Protein AF-A0AAE0L238-F1 (afdb_monomer_lite)

InterPro domains:
  IPR041076 Domain of unknown function DUF5614 [PF18474] (55-240)

Radius of gyration: 24.95 Å; chains: 1; bounding box: 44×65×92 Å

pLDDT: mean 82.88, std 20.27, range [30.56, 98.69]

Sequence (265 aa):
MKRIGTNLSPCRSQRANIETANQTGRTSSSHRAEQTGCAEIIPSRSETSRSVVEQLEELCLDVDRYCVSNPQVAGTERFLKRSRQELRVAKLLQGEESQDDGLLREKVQGSLNNLNGLKCELQTAKEAPGTVAIGARFSYLREQRANKTSVEVDVVALCGQAWIEVKHLGSSKQGSGWFDSPGHCKGVHLQAMELVRAANAVENKILWKAPTVVFRFINGKVDQEVTQKLQSVGVVVVDDSFTQPFCQALPPQLPPPISVNLDIT

Secondary structure (DSSP, 8-state):
--------PPPPP-PPP------------------------PPPHHHHHHHHHHHHHHHHHHHHHHHHH-TTSBTHHHHHHHHHHHHHHHHHHHH---S-HHHHHHHHHHHHHHHHHHHHHHHHHHHSTT--EEEEEEEEEETTEEEEEEEEEEEEEGGGTEEEEEEE--TT--STHHHH--SSS--HHHHHHHHHHHHHSGGG-BTTBPPEEEEEEESSPPPHHHHHHHHTTT-EEE-TT--S-GGGGSPPPPPPPP-------

Foldseek 3Di:
DDDDDDDDDDDDDDDDDDDDDDDDDDDDDDDPDPPPDPPPPDDDPLVLLVVLLVLLVVLLVLLVVVCVVCVQAACSVVLSVVSVVLSVQSVVLNPDDDPDPPVSSVSSVVSVQVSQQSVQLSVCQVQAAAWRYAQDKFWAQDPVDNDIDIDTFGIAGLPRQEGEDEAEPDPPDDDDPQDDDPDDDNRVLSNLLVQLVRQQGCVSADVRHGRAYEYEYEDDDHDPVVCVSSVVSRHQYHYPVDPDRPNVSGPDRDDDPPPDPPPPD

Structure (mmCIF, N/CA/C/O backbone):
data_AF-A0AAE0L238-F1
#
_entry.id   AF-A0AAE0L238-F1
#
loop_
_atom_site.group_PDB
_atom_site.id
_atom_site.type_symbol
_atom_site.label_atom_id
_atom_site.label_alt_id
_atom_site.label_comp_id
_atom_site.label_asym_id
_atom_site.label_entity_id
_atom_site.label_seq_id
_atom_site.pdbx_PDB_ins_code
_atom_site.Cartn_x
_atom_site.Cartn_y
_atom_site.Cartn_z
_atom_site.occupancy
_atom_site.B_iso_or_equiv
_atom_site.auth_seq_id
_atom_site.auth_comp_id
_atom_site.auth_asym_id
_atom_site.auth_atom_id
_atom_site.pdbx_PDB_model_num
ATOM 1 N N . MET A 1 1 ? 9.173 -46.058 27.829 1.00 36.69 1 MET A N 1
ATOM 2 C CA . MET A 1 1 ? 8.184 -47.112 27.517 1.00 36.69 1 MET A CA 1
ATOM 3 C C . MET A 1 1 ? 7.420 -46.727 26.257 1.00 36.69 1 MET A C 1
ATOM 5 O O . MET A 1 1 ? 6.948 -45.608 26.184 1.00 36.69 1 MET A O 1
ATOM 9 N N . LYS A 1 2 ? 7.370 -47.672 25.309 1.00 36.25 2 LYS A N 1
ATOM 10 C CA . LYS A 1 2 ? 6.400 -47.916 24.221 1.00 36.25 2 LYS A CA 1
ATOM 11 C C . LYS A 1 2 ? 5.925 -46.773 23.297 1.00 36.25 2 LYS A C 1
ATOM 13 O O . LYS A 1 2 ? 5.233 -45.846 23.685 1.00 36.25 2 LYS A O 1
ATOM 18 N N . ARG A 1 3 ? 6.251 -47.003 22.017 1.00 38.97 3 ARG A N 1
ATOM 19 C CA . ARG A 1 3 ? 5.757 -46.396 20.774 1.00 38.97 3 ARG A CA 1
ATOM 20 C C . ARG A 1 3 ? 4.234 -46.499 20.635 1.00 38.97 3 ARG A C 1
ATOM 22 O O . ARG A 1 3 ? 3.684 -47.559 20.918 1.00 38.97 3 ARG A O 1
ATOM 29 N N . ILE A 1 4 ? 3.627 -45.470 20.049 1.00 38.03 4 ILE A N 1
ATOM 30 C CA . ILE A 1 4 ? 2.358 -45.481 19.297 1.00 38.03 4 ILE A CA 1
ATOM 31 C C . ILE A 1 4 ? 2.540 -44.357 18.260 1.00 38.03 4 ILE A C 1
ATOM 33 O O . ILE A 1 4 ? 2.976 -43.279 18.635 1.00 38.03 4 ILE A O 1
ATOM 37 N N . GLY A 1 5 ? 2.341 -44.467 16.955 1.00 30.56 5 GLY A N 1
ATOM 38 C CA . GLY A 1 5 ? 1.805 -45.495 16.078 1.00 30.56 5 GLY A CA 1
ATOM 39 C C . GLY A 1 5 ? 1.540 -44.761 14.760 1.00 30.56 5 GLY A C 1
ATOM 40 O O . GLY A 1 5 ? 0.578 -44.012 14.654 1.00 30.56 5 GLY A O 1
ATOM 41 N N . THR A 1 6 ? 2.453 -44.886 13.799 1.00 36.00 6 THR A N 1
ATOM 42 C CA . THR A 1 6 ? 2.290 -44.399 12.423 1.00 36.00 6 THR A CA 1
ATOM 43 C C . THR A 1 6 ? 1.446 -45.398 11.649 1.00 36.00 6 THR A C 1
ATOM 45 O O . THR A 1 6 ? 1.807 -46.571 11.642 1.00 36.00 6 THR A O 1
ATOM 48 N N . ASN A 1 7 ? 0.375 -44.948 10.998 1.00 33.19 7 ASN A N 1
ATOM 49 C CA . ASN A 1 7 ? -0.221 -45.575 9.814 1.00 33.19 7 ASN A CA 1
ATOM 50 C C . ASN A 1 7 ? -1.407 -44.727 9.359 1.00 33.19 7 ASN A C 1
ATOM 52 O O . ASN A 1 7 ? -2.392 -44.695 10.078 1.00 33.19 7 ASN A O 1
ATOM 56 N N . LEU A 1 8 ? -1.333 -44.108 8.179 1.00 32.03 8 LEU A N 1
ATOM 57 C CA . LEU A 1 8 ? -2.441 -44.052 7.223 1.00 32.03 8 LEU A CA 1
ATOM 58 C C . LEU A 1 8 ? -1.881 -43.787 5.813 1.00 32.03 8 LEU A C 1
ATOM 60 O O . LEU A 1 8 ? -0.878 -43.104 5.624 1.00 32.03 8 LEU A O 1
ATOM 64 N N . SER A 1 9 ? -2.532 -44.453 4.869 1.00 37.66 9 SER A N 1
ATOM 65 C CA . SER A 1 9 ? -2.062 -44.972 3.584 1.00 37.66 9 SER A CA 1
ATOM 66 C C . SER A 1 9 ? -2.090 -43.971 2.412 1.00 37.66 9 SER A C 1
ATOM 68 O O . SER A 1 9 ? -2.730 -42.926 2.513 1.00 37.66 9 SER A O 1
ATOM 70 N N . PRO A 1 10 ? -1.453 -44.300 1.266 1.00 36.44 10 PRO A N 1
ATOM 71 C CA . PRO A 1 10 ? -1.426 -43.442 0.081 1.00 36.44 10 PRO A CA 1
ATOM 72 C C . PRO A 1 10 ? -2.715 -43.544 -0.755 1.00 36.44 10 PRO A C 1
ATOM 74 O O . PRO A 1 10 ? -3.130 -44.636 -1.148 1.00 36.44 10 PRO A O 1
ATOM 77 N N . CYS A 1 11 ? -3.315 -42.395 -1.089 1.00 31.55 11 CYS A N 1
ATOM 78 C CA . CYS A 1 11 ? -4.403 -42.306 -2.065 1.00 31.55 11 CYS A CA 1
ATOM 79 C C . CYS A 1 11 ? -3.873 -42.553 -3.484 1.00 31.55 11 CYS A C 1
ATOM 81 O O . CYS A 1 11 ? -3.038 -41.811 -4.003 1.00 31.55 11 CYS A O 1
ATOM 83 N N . ARG A 1 12 ? -4.381 -43.623 -4.102 1.00 39.00 12 ARG A N 1
ATOM 84 C CA . ARG A 1 12 ? -4.148 -43.996 -5.497 1.00 39.00 12 ARG A CA 1
ATOM 85 C C . ARG A 1 12 ? -4.900 -43.074 -6.457 1.00 39.00 12 ARG A C 1
ATOM 87 O O . ARG A 1 12 ? -6.086 -42.816 -6.301 1.00 39.00 12 ARG A O 1
ATOM 94 N N . SER A 1 13 ? -4.162 -42.693 -7.492 1.00 37.50 13 SER A N 1
ATOM 95 C CA . SER A 1 13 ? -4.597 -42.162 -8.781 1.00 37.50 13 SER A CA 1
ATOM 96 C C . SER A 1 13 ? -5.706 -42.999 -9.433 1.00 37.50 13 SER A C 1
ATOM 98 O O . SER A 1 13 ? -5.572 -44.219 -9.549 1.00 37.50 13 SER A O 1
ATOM 100 N N . GLN A 1 14 ? -6.746 -42.331 -9.935 1.00 39.84 14 GLN A N 1
ATOM 101 C CA . GLN A 1 14 ? -7.575 -42.823 -11.034 1.00 39.84 14 GLN A CA 1
ATOM 102 C C . GLN A 1 14 ? -7.679 -41.716 -12.089 1.00 39.84 14 GLN A C 1
ATOM 104 O O . GLN A 1 14 ? -8.301 -40.679 -11.875 1.00 39.84 14 GLN A O 1
ATOM 109 N N . ARG A 1 15 ? -7.005 -41.942 -13.222 1.00 35.69 15 ARG A N 1
ATOM 110 C CA . ARG A 1 15 ? -7.194 -41.204 -14.473 1.00 35.69 15 ARG A CA 1
ATOM 111 C C . ARG A 1 15 ? -8.453 -41.747 -15.145 1.00 35.69 15 ARG A C 1
ATOM 113 O O . ARG A 1 15 ? -8.509 -42.941 -15.426 1.00 35.69 15 ARG A O 1
ATOM 120 N N . ALA A 1 16 ? -9.420 -40.880 -15.420 1.00 43.53 16 ALA A N 1
ATOM 121 C CA . ALA A 1 16 ? -10.510 -41.176 -16.338 1.00 43.53 16 ALA A CA 1
ATOM 122 C C . ALA A 1 16 ? -10.151 -40.616 -17.721 1.00 43.53 16 ALA A C 1
ATOM 124 O O . ALA A 1 16 ? -9.905 -39.420 -17.871 1.00 43.53 16 ALA A O 1
ATOM 125 N N . ASN A 1 17 ? -10.089 -41.514 -18.705 1.00 40.34 17 ASN A N 1
ATOM 126 C CA . ASN A 1 17 ? -10.078 -41.194 -20.127 1.00 40.34 17 ASN A CA 1
ATOM 127 C C . ASN A 1 17 ? -11.461 -40.662 -20.518 1.00 40.34 17 ASN A C 1
ATOM 129 O O . ASN A 1 17 ? -12.460 -41.328 -20.255 1.00 40.34 17 ASN A O 1
ATOM 133 N N . ILE A 1 18 ? -11.512 -39.506 -21.177 1.00 47.34 18 ILE A N 1
ATOM 134 C CA . ILE A 1 18 ? -12.690 -39.067 -21.928 1.00 47.34 18 ILE A CA 1
ATOM 135 C C . ILE A 1 18 ? -12.240 -38.868 -23.372 1.00 47.34 18 ILE A C 1
ATOM 137 O O . ILE A 1 18 ? -11.649 -37.853 -23.733 1.00 47.34 18 ILE A O 1
ATOM 141 N N . GLU A 1 19 ? -12.497 -39.893 -24.181 1.00 44.69 19 GLU A N 1
ATOM 142 C CA . GLU A 1 19 ? -12.618 -39.775 -25.627 1.00 44.69 19 GLU A CA 1
ATOM 143 C C . GLU A 1 19 ? -14.003 -39.200 -25.933 1.00 44.69 19 GLU A C 1
ATOM 145 O O . GLU A 1 19 ? -15.018 -39.793 -25.577 1.00 44.69 19 GLU A O 1
ATOM 150 N N . THR A 1 20 ? -14.054 -38.073 -26.637 1.00 49.44 20 THR A N 1
ATOM 151 C CA . THR A 1 20 ? -15.222 -37.748 -27.462 1.00 49.44 20 THR A CA 1
ATOM 152 C C . THR A 1 20 ? -14.750 -37.033 -28.712 1.00 49.44 20 THR A C 1
ATOM 154 O O . THR A 1 20 ? -14.297 -35.890 -28.678 1.00 49.44 20 THR A O 1
ATOM 157 N N . ALA A 1 21 ? -14.839 -37.756 -29.822 1.00 43.72 21 ALA A N 1
ATOM 158 C CA . ALA A 1 21 ? -14.834 -37.204 -31.158 1.00 43.72 21 ALA A CA 1
ATOM 159 C C . ALA A 1 21 ? -16.118 -36.393 -31.374 1.00 43.72 21 ALA A C 1
ATOM 161 O O . ALA A 1 21 ? -17.191 -36.835 -30.976 1.00 43.72 21 ALA A O 1
ATOM 162 N N . ASN A 1 22 ? -16.016 -35.255 -32.061 1.00 43.56 22 ASN A N 1
ATOM 163 C CA . ASN A 1 22 ? -17.034 -34.856 -33.026 1.00 43.56 22 ASN A CA 1
ATOM 164 C C . ASN A 1 22 ? -16.433 -33.931 -34.087 1.00 43.56 22 ASN A C 1
ATOM 166 O O . ASN A 1 22 ? -15.942 -32.837 -33.817 1.00 43.56 22 ASN A O 1
ATOM 170 N N . GLN A 1 23 ? -16.462 -34.455 -35.308 1.00 44.72 23 GLN A N 1
ATOM 171 C CA . GLN A 1 23 ? -16.257 -33.761 -36.566 1.00 44.72 23 GLN A CA 1
ATOM 172 C C . GLN A 1 23 ? -17.501 -32.934 -36.908 1.00 44.72 23 GLN A C 1
ATOM 174 O O . GLN A 1 23 ? -18.612 -33.354 -36.599 1.00 44.72 23 GLN A O 1
ATOM 179 N N . THR A 1 24 ? -17.285 -31.845 -37.652 1.00 41.94 24 THR A N 1
ATOM 180 C CA . THR A 1 24 ? -18.063 -31.316 -38.799 1.00 41.94 24 THR A CA 1
ATOM 181 C C . THR A 1 24 ? -18.282 -29.802 -38.721 1.00 41.94 24 THR A C 1
ATOM 183 O O . THR A 1 24 ? -18.573 -29.252 -37.667 1.00 41.94 24 THR A O 1
ATOM 186 N N . GLY A 1 25 ? -18.127 -29.134 -39.872 1.00 42.25 25 GLY A N 1
ATOM 187 C CA . GLY A 1 25 ? -18.572 -27.750 -40.076 1.00 42.25 25 GLY A CA 1
ATOM 188 C C . GLY A 1 25 ? -17.517 -26.767 -40.590 1.00 42.25 25 GLY A C 1
ATOM 189 O O . GLY A 1 25 ? -17.294 -25.731 -39.978 1.00 42.25 25 GLY A O 1
ATOM 190 N N . ARG A 1 26 ? -16.878 -27.056 -41.734 1.00 43.41 26 ARG A N 1
ATOM 191 C CA . ARG A 1 26 ? -16.199 -26.030 -42.545 1.00 43.41 26 ARG A CA 1
ATOM 192 C C .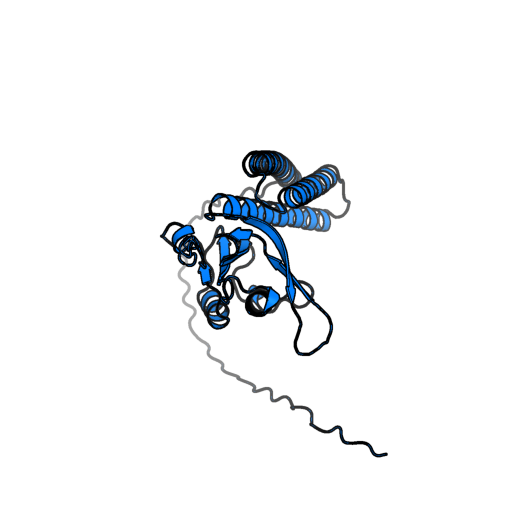 ARG A 1 26 ? -17.257 -25.246 -43.327 1.00 43.41 26 ARG A C 1
ATOM 194 O O . ARG A 1 26 ? -17.849 -25.798 -44.248 1.00 43.41 26 ARG A O 1
ATOM 201 N N . THR A 1 27 ? -17.415 -23.961 -43.031 1.00 48.19 27 THR A N 1
ATOM 202 C CA . THR A 1 27 ? -17.993 -22.978 -43.959 1.00 48.19 27 THR A CA 1
ATOM 203 C C . THR A 1 27 ? -17.034 -21.807 -44.083 1.00 48.19 27 THR A C 1
ATOM 205 O O . THR A 1 27 ? -16.861 -21.011 -43.164 1.00 48.19 27 THR A O 1
ATOM 208 N N . SER A 1 28 ? -16.368 -21.755 -45.231 1.00 49.84 28 SER A N 1
ATOM 209 C CA . SER A 1 28 ? -15.430 -20.715 -45.628 1.00 49.84 28 SER A CA 1
ATOM 210 C C . SER A 1 28 ? -16.212 -19.535 -46.212 1.00 49.84 28 SER A C 1
ATOM 212 O O . SER A 1 28 ? -16.646 -19.605 -47.358 1.00 49.84 28 SER A O 1
ATOM 214 N N . SER A 1 29 ? -16.383 -18.445 -45.462 1.00 50.09 29 SER A N 1
ATOM 215 C CA . SER A 1 29 ? -16.799 -17.151 -46.022 1.00 50.09 29 SER A CA 1
ATOM 216 C C . SER A 1 29 ? -15.662 -16.147 -45.862 1.00 50.09 29 SER A C 1
ATOM 218 O O . SER A 1 29 ? -15.373 -15.660 -44.770 1.00 50.09 29 SER A O 1
ATOM 220 N N . SER A 1 30 ? -14.984 -15.890 -46.977 1.00 50.28 30 SER A N 1
ATOM 221 C CA . SER A 1 30 ? -13.916 -14.908 -47.126 1.00 50.28 30 SER A CA 1
ATOM 222 C C . SER A 1 30 ? -14.495 -13.491 -47.057 1.00 50.28 30 SER A C 1
ATOM 224 O O . SER A 1 30 ? -15.014 -12.979 -48.044 1.00 50.28 30 SER A O 1
ATOM 226 N N . HIS A 1 31 ? -14.391 -12.851 -45.892 1.00 48.16 31 HIS A N 1
ATOM 227 C CA . HIS A 1 31 ? -14.464 -11.396 -45.769 1.00 48.16 31 HIS A CA 1
ATOM 228 C C . HIS A 1 31 ? -13.071 -10.879 -45.418 1.00 48.16 31 HIS A C 1
ATOM 230 O O . HIS A 1 31 ? -12.644 -10.874 -44.266 1.00 48.16 31 HIS A O 1
ATOM 236 N N . ARG A 1 32 ? -12.332 -10.496 -46.461 1.00 48.09 32 ARG A N 1
ATOM 237 C CA . ARG A 1 32 ? -11.031 -9.837 -46.368 1.00 48.09 32 ARG A CA 1
ATOM 238 C C . ARG A 1 32 ? -11.280 -8.367 -46.021 1.00 48.09 32 ARG A C 1
ATOM 240 O O . ARG A 1 32 ? -11.377 -7.530 -46.909 1.00 48.09 32 ARG A O 1
ATOM 247 N N . ALA A 1 33 ? -11.467 -8.084 -44.734 1.00 54.53 33 ALA A N 1
ATOM 248 C CA . ALA A 1 33 ? -11.412 -6.723 -44.221 1.00 54.53 33 ALA A CA 1
ATOM 249 C C . ALA A 1 33 ? -9.947 -6.272 -44.237 1.00 54.53 33 ALA A C 1
ATOM 251 O O . ALA A 1 33 ? -9.088 -6.908 -43.624 1.00 54.53 33 ALA A O 1
ATOM 252 N N . GLU A 1 34 ? -9.660 -5.207 -44.979 1.00 52.50 34 GLU A N 1
ATOM 253 C CA . GLU A 1 34 ? -8.382 -4.503 -44.952 1.00 52.50 34 GLU A CA 1
ATOM 254 C C . GLU A 1 34 ? -8.195 -3.888 -43.558 1.00 52.50 34 GLU A C 1
ATOM 256 O O . GLU A 1 34 ? -8.628 -2.775 -43.277 1.00 52.50 34 GLU A O 1
ATOM 261 N N . GLN A 1 35 ? -7.590 -4.654 -42.646 1.00 54.78 35 GLN A N 1
ATOM 262 C CA . GLN A 1 35 ? -7.054 -4.134 -41.395 1.00 54.78 35 GLN A CA 1
ATOM 263 C C . GLN A 1 35 ? -5.801 -3.326 -41.730 1.00 54.78 35 GLN A C 1
ATOM 265 O O . GLN A 1 35 ? -4.714 -3.872 -41.919 1.00 54.78 35 GLN A O 1
ATOM 270 N N . THR A 1 36 ? -5.961 -2.009 -41.821 1.00 56.12 36 THR A N 1
ATOM 271 C CA . THR A 1 36 ? -4.874 -1.037 -41.718 1.00 56.12 36 THR A CA 1
ATOM 272 C C . THR A 1 36 ? -4.226 -1.199 -40.344 1.00 56.12 36 THR A C 1
ATOM 274 O O . THR A 1 36 ? -4.676 -0.650 -39.342 1.00 56.12 36 THR A O 1
ATOM 277 N N . GLY A 1 37 ? -3.199 -2.048 -40.290 1.00 52.22 37 GLY A N 1
ATOM 278 C CA . GLY A 1 37 ? -2.454 -2.359 -39.080 1.00 52.22 37 GLY A CA 1
ATOM 279 C C . GLY A 1 37 ? -1.711 -1.131 -38.569 1.00 52.22 37 GLY A C 1
ATOM 280 O O . GLY A 1 37 ? -0.624 -0.815 -39.049 1.00 52.22 37 GLY A O 1
ATOM 281 N N . CYS A 1 38 ? -2.281 -0.458 -37.572 1.00 59.56 38 CYS A N 1
ATOM 282 C CA . CYS A 1 38 ? -1.519 0.398 -36.676 1.00 59.56 38 CYS A CA 1
ATOM 283 C C . CYS A 1 38 ? -0.541 -0.506 -35.921 1.00 59.56 38 CYS A C 1
ATOM 285 O O . CYS A 1 38 ? -0.933 -1.193 -34.980 1.00 59.56 38 CYS A O 1
ATOM 287 N N . ALA A 1 39 ? 0.712 -0.568 -36.371 1.00 67.06 39 ALA A N 1
ATOM 288 C CA . ALA A 1 39 ? 1.762 -1.239 -35.622 1.00 67.06 39 ALA A CA 1
ATOM 289 C C . ALA A 1 39 ? 1.896 -0.541 -34.260 1.00 67.06 39 ALA A C 1
ATOM 291 O O . ALA A 1 39 ? 2.258 0.635 -34.204 1.00 67.06 39 ALA A O 1
ATOM 292 N N . GLU A 1 40 ? 1.564 -1.240 -33.173 1.00 70.12 40 GLU A N 1
ATOM 293 C CA . GLU A 1 40 ? 1.835 -0.755 -31.822 1.00 70.12 40 GLU A CA 1
ATOM 294 C C . GLU A 1 40 ? 3.343 -0.535 -31.683 1.00 70.12 40 GLU A C 1
ATOM 296 O O . GLU A 1 40 ? 4.144 -1.467 -31.783 1.00 70.12 40 GLU A O 1
ATOM 301 N N . ILE A 1 41 ? 3.736 0.724 -31.492 1.00 73.62 41 ILE A N 1
ATOM 302 C CA . ILE A 1 41 ? 5.121 1.086 -31.213 1.00 73.62 41 ILE A CA 1
ATOM 303 C C . ILE A 1 41 ? 5.416 0.605 -29.792 1.00 73.62 41 ILE A C 1
ATOM 305 O O . ILE A 1 41 ? 5.048 1.256 -28.816 1.00 73.62 41 ILE A O 1
ATOM 309 N N . ILE A 1 42 ? 6.050 -0.561 -29.676 1.00 76.44 42 ILE A N 1
ATOM 310 C CA . ILE A 1 42 ? 6.540 -1.069 -28.394 1.00 76.44 42 ILE A CA 1
ATOM 311 C C . ILE A 1 42 ? 7.708 -0.165 -27.968 1.00 76.44 42 ILE A C 1
ATOM 313 O O . ILE A 1 42 ? 8.691 -0.084 -28.713 1.00 76.44 42 ILE A O 1
ATOM 317 N N . PRO A 1 43 ? 7.632 0.505 -26.802 1.00 78.81 43 PRO A N 1
ATOM 318 C CA . PRO A 1 43 ? 8.696 1.383 -26.334 1.00 78.81 43 PRO A CA 1
ATOM 319 C C . PRO A 1 43 ? 10.029 0.642 -26.260 1.00 78.81 43 PRO A C 1
ATOM 321 O O . PRO A 1 43 ? 10.094 -0.528 -25.863 1.00 78.81 43 PRO A O 1
ATOM 324 N N . SER A 1 44 ? 11.113 1.329 -26.612 1.00 85.31 44 SER A N 1
ATOM 325 C CA . SER A 1 44 ? 12.449 0.764 -26.456 1.00 85.31 44 SER A CA 1
ATOM 326 C C . SER A 1 44 ? 12.773 0.543 -24.973 1.00 85.31 44 SER A C 1
ATOM 328 O O . SER A 1 44 ? 12.310 1.264 -24.088 1.00 85.31 44 SER A O 1
ATOM 330 N N . ARG A 1 45 ? 13.641 -0.432 -24.677 1.00 85.06 45 ARG A N 1
ATOM 331 C CA . ARG A 1 45 ? 14.123 -0.706 -23.309 1.00 85.06 45 ARG A CA 1
ATOM 332 C C . ARG A 1 45 ? 14.663 0.553 -22.623 1.00 85.06 45 ARG A C 1
ATOM 334 O O . ARG A 1 45 ? 14.385 0.786 -21.449 1.00 85.06 45 ARG A O 1
ATOM 341 N N . SER A 1 46 ? 15.439 1.349 -23.357 1.00 86.12 46 SER A N 1
ATOM 342 C CA . SER A 1 46 ? 16.023 2.599 -22.866 1.00 86.12 46 SER A CA 1
ATOM 343 C C . SER A 1 46 ? 14.966 3.622 -22.465 1.00 86.12 46 SER A C 1
ATOM 345 O O . SER A 1 46 ? 15.140 4.305 -21.457 1.00 86.12 46 SER A O 1
ATOM 347 N N . GLU A 1 47 ? 13.866 3.713 -23.213 1.00 89.50 47 GLU A N 1
ATOM 348 C CA . GLU A 1 47 ? 12.753 4.611 -22.892 1.00 89.50 47 GLU A CA 1
ATOM 349 C C . GLU A 1 47 ? 12.006 4.131 -21.651 1.00 89.50 47 GLU A C 1
ATOM 351 O O . GLU A 1 47 ? 11.791 4.921 -20.733 1.00 89.50 47 GLU A O 1
ATOM 356 N N . THR A 1 48 ? 11.700 2.832 -21.561 1.00 90.62 48 THR A N 1
ATOM 357 C CA . THR A 1 48 ? 11.040 2.256 -20.379 1.00 90.62 48 THR A CA 1
ATOM 358 C C . THR A 1 48 ? 11.883 2.450 -19.122 1.00 90.62 48 THR A C 1
ATOM 360 O O . THR A 1 48 ? 11.377 2.924 -18.109 1.00 90.62 48 THR A O 1
ATOM 363 N N . SER A 1 49 ? 13.183 2.144 -19.175 1.00 92.88 49 SER A N 1
ATOM 364 C CA . SER A 1 49 ? 14.066 2.310 -18.016 1.00 92.88 49 SER A CA 1
ATOM 365 C C . SER A 1 49 ? 14.198 3.772 -17.592 1.00 92.88 49 SER A C 1
ATOM 367 O O . SER A 1 49 ? 14.196 4.049 -16.394 1.00 92.88 49 SER A O 1
ATOM 369 N N . ARG A 1 50 ? 14.299 4.709 -18.546 1.00 94.56 50 ARG A N 1
ATOM 370 C CA . ARG A 1 50 ? 14.332 6.149 -18.249 1.00 94.56 50 ARG A CA 1
ATOM 371 C C . ARG A 1 50 ? 13.034 6.600 -17.585 1.00 94.56 50 ARG A C 1
ATOM 373 O O . ARG A 1 50 ? 13.090 7.232 -16.536 1.00 94.56 50 ARG A O 1
ATOM 380 N N . SER A 1 51 ? 11.891 6.194 -18.136 1.00 95.69 51 SER A N 1
ATOM 381 C CA . SER A 1 51 ? 10.578 6.514 -17.574 1.00 95.69 51 SER A CA 1
ATOM 382 C C . SER A 1 51 ? 10.410 5.977 -16.148 1.00 95.69 51 SER A C 1
ATOM 384 O O . SER A 1 51 ? 9.891 6.680 -15.285 1.00 95.69 51 SER A O 1
ATOM 386 N N . VAL A 1 52 ? 10.886 4.760 -15.857 1.00 95.94 52 VAL A N 1
ATOM 387 C CA . VAL A 1 52 ? 10.842 4.193 -14.496 1.00 95.94 52 VAL A CA 1
ATOM 388 C C . VAL A 1 52 ? 11.672 5.025 -13.515 1.00 95.94 52 VAL A C 1
ATOM 390 O O . VAL A 1 52 ? 11.212 5.274 -12.401 1.00 95.94 52 VAL A O 1
ATOM 393 N N . VAL A 1 53 ? 12.867 5.481 -13.911 1.00 97.56 53 VAL A N 1
ATOM 394 C CA . VAL A 1 53 ? 13.713 6.345 -13.068 1.00 97.56 53 VAL A CA 1
ATOM 395 C C . VAL A 1 53 ? 13.020 7.675 -12.781 1.00 97.56 53 VAL A C 1
ATOM 397 O O . VAL A 1 53 ? 12.888 8.029 -11.612 1.00 97.56 53 VAL A O 1
ATOM 400 N N . GLU A 1 54 ? 12.523 8.367 -13.808 1.00 97.88 54 GLU A N 1
ATOM 401 C CA . GLU A 1 54 ? 11.816 9.652 -13.665 1.00 97.88 54 GLU A CA 1
ATOM 402 C C . GLU A 1 54 ? 10.609 9.527 -12.722 1.00 97.88 54 GLU A C 1
ATOM 404 O O . GLU A 1 54 ? 10.438 10.313 -11.789 1.00 97.88 54 GLU A O 1
ATOM 409 N N . GLN A 1 55 ? 9.809 8.473 -12.891 1.00 97.88 55 GLN A N 1
ATOM 410 C CA . GLN A 1 55 ? 8.650 8.222 -12.037 1.00 97.88 55 GLN A CA 1
ATOM 411 C C . GLN A 1 55 ? 9.020 7.847 -10.593 1.00 97.88 55 GLN A C 1
ATOM 413 O O . GLN A 1 55 ? 8.259 8.145 -9.671 1.00 97.88 55 GLN A O 1
ATOM 418 N N . LEU A 1 56 ? 10.157 7.178 -10.368 1.00 98.25 56 LEU A N 1
ATOM 419 C CA . LEU A 1 56 ? 10.660 6.886 -9.021 1.00 98.25 56 LEU A CA 1
ATOM 420 C C . LEU A 1 56 ? 11.208 8.142 -8.330 1.00 98.25 56 LEU A C 1
ATOM 422 O O . LEU A 1 56 ? 11.091 8.256 -7.109 1.00 98.25 56 LEU A O 1
ATOM 426 N N . GLU A 1 57 ? 11.788 9.084 -9.078 1.00 98.50 57 GLU A N 1
ATOM 427 C CA . GLU A 1 57 ? 12.199 10.390 -8.547 1.00 98.50 57 GLU A CA 1
ATOM 428 C C . GLU A 1 57 ? 10.987 11.194 -8.083 1.00 98.50 57 GLU A C 1
ATOM 430 O O . GLU A 1 57 ? 10.963 11.654 -6.939 1.00 98.50 57 GLU A O 1
ATOM 435 N N . GLU A 1 58 ? 9.952 11.277 -8.922 1.00 98.44 58 GLU A N 1
ATOM 436 C CA . GLU A 1 58 ? 8.680 11.908 -8.568 1.00 98.44 58 GLU A CA 1
ATOM 437 C C . GLU A 1 58 ? 8.052 11.239 -7.340 1.00 98.44 58 GLU A C 1
ATOM 439 O O . GLU A 1 58 ? 7.707 11.920 -6.374 1.00 98.44 58 GLU A O 1
ATOM 444 N N . LEU A 1 59 ? 7.992 9.901 -7.315 1.00 98.31 59 LEU A N 1
ATOM 445 C CA . LEU A 1 59 ? 7.487 9.159 -6.162 1.00 98.31 59 LEU A CA 1
ATOM 446 C C . LEU A 1 59 ? 8.279 9.479 -4.885 1.00 98.31 59 LEU A C 1
ATOM 448 O O . LEU A 1 59 ? 7.680 9.649 -3.827 1.00 98.31 59 LEU A O 1
ATOM 452 N N . CYS A 1 60 ? 9.609 9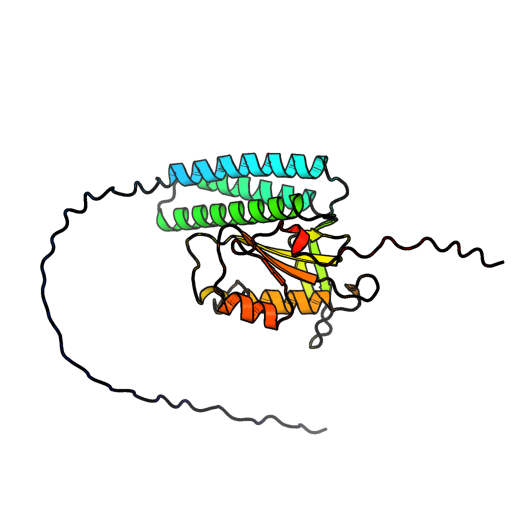.578 -4.948 1.00 98.50 60 CYS A N 1
ATOM 453 C CA . CYS A 1 60 ? 10.416 9.918 -3.775 1.00 98.50 60 CYS A CA 1
ATOM 454 C C . CYS A 1 60 ? 10.074 11.308 -3.222 1.00 98.50 60 CYS A C 1
ATOM 456 O O . CYS A 1 60 ? 10.002 11.459 -2.003 1.00 98.50 60 CYS A O 1
ATOM 458 N N . LEU A 1 61 ? 9.851 12.299 -4.091 1.00 98.50 61 LEU A N 1
ATOM 459 C CA . LEU A 1 61 ? 9.406 13.637 -3.685 1.00 98.50 61 LEU A CA 1
ATOM 460 C C . LEU A 1 61 ? 8.005 13.593 -3.070 1.00 98.50 61 LEU A C 1
ATOM 462 O O . LEU A 1 61 ? 7.738 14.239 -2.060 1.00 98.50 61 LEU A O 1
ATOM 466 N N . ASP A 1 62 ? 7.112 12.801 -3.650 1.00 98.44 62 ASP A N 1
ATOM 467 C CA . ASP A 1 62 ? 5.753 12.592 -3.163 1.00 98.44 62 ASP A CA 1
ATOM 468 C C . ASP A 1 62 ? 5.701 11.962 -1.774 1.00 98.44 62 ASP A C 1
ATOM 470 O O . ASP A 1 62 ? 4.927 12.401 -0.919 1.00 98.44 62 ASP A O 1
ATOM 474 N N . VAL A 1 63 ? 6.536 10.950 -1.543 1.00 98.12 63 VAL A N 1
ATOM 475 C CA . VAL A 1 63 ? 6.678 10.321 -0.233 1.00 98.12 63 VAL A CA 1
ATOM 476 C C . VAL A 1 63 ? 7.267 11.303 0.767 1.00 98.12 63 VAL A C 1
ATOM 478 O O . VAL A 1 63 ? 6.743 11.410 1.867 1.00 98.12 63 VAL A O 1
ATOM 481 N N . ASP A 1 64 ? 8.315 12.039 0.397 1.00 98.38 64 ASP A N 1
ATOM 482 C CA . ASP A 1 64 ? 8.946 13.031 1.273 1.00 98.38 64 ASP A CA 1
ATOM 483 C C . ASP A 1 64 ? 7.939 14.109 1.712 1.00 98.38 64 ASP A C 1
ATOM 485 O O . ASP A 1 64 ? 7.770 14.351 2.909 1.00 98.38 64 ASP A O 1
ATOM 489 N N . ARG A 1 65 ? 7.150 14.644 0.766 1.00 98.50 65 ARG A N 1
ATOM 490 C CA . ARG A 1 65 ? 6.027 15.549 1.064 1.00 98.50 65 ARG A CA 1
ATOM 491 C C . ARG A 1 65 ? 5.014 14.912 2.011 1.00 98.50 65 ARG A C 1
ATOM 493 O O . ARG A 1 65 ? 4.598 15.551 2.975 1.00 98.50 65 ARG A O 1
ATOM 500 N N . TYR A 1 66 ? 4.634 13.658 1.766 1.00 98.31 66 TYR A N 1
ATOM 501 C CA . TYR A 1 66 ? 3.699 12.944 2.633 1.00 98.31 66 TYR A CA 1
ATOM 502 C C . TYR A 1 66 ? 4.245 12.769 4.057 1.00 98.31 66 TYR A C 1
ATOM 504 O O . TYR A 1 66 ? 3.499 13.012 5.003 1.00 98.31 66 TYR A O 1
ATOM 512 N N . CYS A 1 67 ? 5.526 12.414 4.218 1.00 97.50 67 CYS A N 1
ATOM 513 C CA . CYS A 1 67 ? 6.198 12.307 5.517 1.00 97.50 67 CYS A CA 1
ATOM 514 C C . CYS A 1 67 ? 6.134 13.632 6.286 1.00 97.50 67 CYS A C 1
ATOM 516 O O . CYS A 1 67 ? 5.752 13.649 7.453 1.00 97.50 67 CYS A O 1
ATOM 518 N N . VAL A 1 68 ? 6.472 14.744 5.623 1.00 98.06 68 VAL A N 1
ATOM 519 C CA . VAL A 1 68 ? 6.485 16.083 6.234 1.00 98.06 68 VAL A CA 1
ATOM 520 C C . VAL A 1 68 ? 5.080 16.529 6.638 1.00 98.06 68 VAL A C 1
ATOM 522 O O . VAL A 1 68 ? 4.903 17.096 7.712 1.00 98.06 68 VAL A O 1
ATOM 525 N N . SER A 1 69 ? 4.071 16.271 5.802 1.00 98.00 69 SER A N 1
ATOM 526 C CA . SER A 1 69 ? 2.681 16.641 6.101 1.00 98.00 69 SER A CA 1
ATOM 527 C C . SER A 1 69 ? 1.988 15.708 7.099 1.00 98.00 69 SER A C 1
ATOM 529 O O . SER A 1 69 ? 0.945 16.076 7.631 1.00 98.00 69 SER A O 1
ATOM 531 N N . ASN A 1 70 ? 2.535 14.516 7.355 1.00 97.88 70 ASN A N 1
ATOM 532 C CA . ASN A 1 70 ? 1.928 13.506 8.224 1.00 97.88 70 ASN A CA 1
ATOM 533 C C . ASN A 1 70 ? 2.948 12.900 9.207 1.00 97.88 70 ASN A C 1
ATOM 535 O O . ASN A 1 70 ? 3.138 11.678 9.214 1.00 97.88 70 ASN A O 1
ATOM 539 N N . PRO A 1 71 ? 3.593 13.713 10.065 1.00 97.75 71 PRO A N 1
ATOM 540 C CA . PRO A 1 71 ? 4.616 13.231 10.998 1.00 97.75 71 PRO A CA 1
ATOM 541 C C . PRO A 1 71 ? 4.077 12.214 12.018 1.00 97.75 71 PRO A C 1
ATOM 543 O O . PRO A 1 71 ? 4.842 11.445 12.593 1.00 97.75 71 PRO A O 1
ATOM 546 N N . GLN A 1 72 ? 2.760 12.183 12.237 1.00 97.44 72 GLN A N 1
ATOM 547 C CA . GLN A 1 72 ? 2.081 11.218 13.102 1.00 97.44 72 GLN A CA 1
ATOM 548 C C . GLN A 1 72 ? 1.942 9.814 12.489 1.00 97.44 72 GLN A C 1
ATOM 550 O O . GLN A 1 72 ? 1.615 8.874 13.212 1.00 97.44 72 GLN A O 1
ATOM 555 N N . VAL A 1 73 ? 2.140 9.651 11.175 1.00 98.38 73 VAL A N 1
ATOM 556 C CA . VAL A 1 73 ? 1.987 8.355 10.496 1.00 98.38 73 VAL A CA 1
ATOM 557 C C . VAL A 1 73 ? 3.278 7.557 10.625 1.00 98.38 73 VAL A C 1
ATOM 559 O O . VAL A 1 73 ? 4.313 7.901 10.050 1.00 98.38 73 VAL A O 1
ATOM 562 N N . ALA A 1 74 ? 3.216 6.448 11.357 1.00 98.44 74 ALA A N 1
ATOM 563 C CA . ALA A 1 74 ? 4.365 5.581 11.571 1.00 98.44 74 ALA A CA 1
ATOM 564 C C . ALA A 1 74 ? 4.820 4.889 10.272 1.00 98.44 74 ALA A C 1
ATOM 566 O O . ALA A 1 74 ? 4.022 4.550 9.400 1.00 98.44 74 ALA A O 1
ATOM 567 N N . GLY A 1 75 ? 6.123 4.627 10.152 1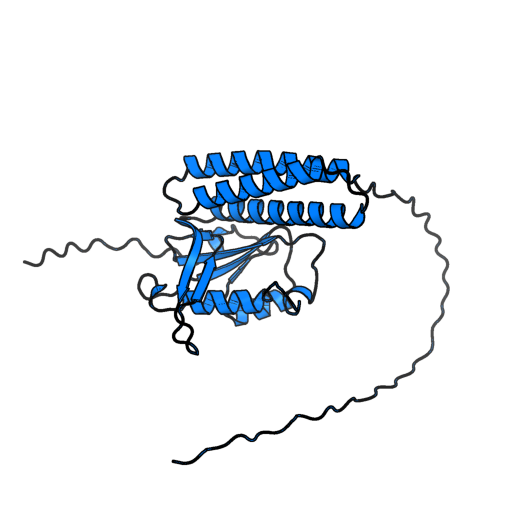.00 98.00 75 GLY A N 1
ATOM 568 C CA . GLY A 1 75 ? 6.692 3.862 9.033 1.00 98.00 75 GLY A CA 1
ATOM 569 C C . GLY A 1 75 ? 6.937 4.651 7.741 1.00 98.00 75 GLY A C 1
ATOM 570 O O . GLY A 1 75 ? 7.588 4.127 6.837 1.00 98.00 75 GLY A O 1
ATOM 571 N N . THR A 1 76 ? 6.528 5.920 7.673 1.00 97.44 76 THR A N 1
ATOM 572 C CA . THR A 1 76 ? 6.761 6.827 6.533 1.00 97.44 76 THR A CA 1
ATOM 573 C C . THR A 1 76 ? 8.248 6.972 6.182 1.00 97.44 76 THR A C 1
ATOM 575 O O . THR A 1 76 ? 8.622 6.849 5.017 1.00 97.44 76 THR A O 1
ATOM 578 N N . GLU A 1 77 ? 9.139 7.083 7.172 1.00 97.00 77 GLU A N 1
ATOM 579 C CA . GLU A 1 77 ? 10.595 7.099 6.944 1.00 97.00 77 GLU A CA 1
ATOM 580 C C . GLU A 1 77 ? 11.119 5.798 6.312 1.00 97.00 77 GLU A C 1
ATOM 582 O O . GLU A 1 77 ? 11.950 5.823 5.397 1.00 97.00 77 GLU A O 1
ATOM 587 N N . ARG A 1 78 ? 10.621 4.637 6.766 1.00 97.88 78 ARG A N 1
ATOM 588 C CA . ARG A 1 78 ? 10.985 3.333 6.185 1.00 97.88 78 ARG A CA 1
ATOM 589 C C . ARG A 1 78 ? 10.476 3.229 4.751 1.00 97.88 78 ARG A C 1
ATOM 591 O O . ARG A 1 78 ? 11.195 2.720 3.890 1.00 97.88 78 ARG A O 1
ATOM 598 N N . PHE A 1 79 ? 9.272 3.731 4.493 1.00 98.06 79 PHE A N 1
ATOM 599 C CA . PHE A 1 79 ? 8.670 3.777 3.167 1.00 98.06 79 PHE A CA 1
ATOM 600 C C . PHE A 1 79 ? 9.473 4.669 2.204 1.00 98.06 79 PHE A C 1
ATOM 602 O O . PHE A 1 79 ? 9.781 4.251 1.084 1.00 98.06 79 PHE A O 1
ATOM 609 N N . LEU A 1 80 ? 9.931 5.840 2.661 1.00 98.19 80 LEU A N 1
ATOM 610 C CA . LEU A 1 80 ? 10.833 6.717 1.907 1.00 98.19 80 LEU A CA 1
ATOM 611 C C . LEU A 1 80 ? 12.178 6.044 1.626 1.00 98.19 80 LEU A C 1
ATOM 613 O O . LEU A 1 80 ? 12.678 6.087 0.501 1.00 98.19 80 LEU A O 1
ATOM 617 N N . LYS A 1 81 ? 12.758 5.371 2.627 1.00 98.25 81 LYS A N 1
ATOM 618 C CA . LYS A 1 81 ? 14.003 4.610 2.460 1.00 98.25 81 LYS A CA 1
ATOM 619 C C . LYS A 1 81 ? 13.850 3.502 1.415 1.00 98.25 81 LYS A C 1
ATOM 621 O O . LYS A 1 81 ? 14.742 3.353 0.582 1.00 98.25 81 LYS A O 1
ATOM 626 N N . ARG A 1 82 ? 12.734 2.761 1.434 1.00 98.06 82 ARG A N 1
ATOM 627 C CA . ARG A 1 82 ? 12.409 1.732 0.430 1.00 98.06 82 ARG A CA 1
ATOM 628 C C . ARG A 1 82 ? 12.286 2.347 -0.967 1.00 98.06 82 ARG A C 1
ATOM 630 O O . ARG A 1 82 ? 12.940 1.873 -1.885 1.00 98.06 82 ARG A O 1
ATOM 637 N N . SER A 1 83 ? 11.566 3.459 -1.104 1.00 98.25 83 SER A N 1
ATOM 638 C CA . SER A 1 83 ? 11.401 4.166 -2.387 1.00 98.25 83 SER A CA 1
ATOM 639 C C . SER A 1 83 ? 12.739 4.656 -2.963 1.00 98.25 83 SER A C 1
ATOM 641 O O . SER A 1 83 ? 13.047 4.422 -4.129 1.00 98.25 83 SER A O 1
ATOM 643 N N . ARG A 1 84 ? 13.604 5.245 -2.124 1.00 98.38 84 ARG A N 1
ATOM 644 C CA . ARG A 1 84 ? 14.961 5.674 -2.519 1.00 98.38 84 ARG A CA 1
ATOM 645 C C . ARG A 1 84 ? 15.883 4.504 -2.869 1.00 98.38 84 ARG A C 1
ATOM 647 O O . ARG A 1 84 ? 16.818 4.681 -3.650 1.00 98.38 84 ARG A O 1
ATOM 654 N N . GLN A 1 85 ? 15.673 3.337 -2.260 1.00 98.19 85 GLN A N 1
ATOM 655 C CA . GLN A 1 85 ? 16.410 2.125 -2.606 1.00 98.19 85 GLN A CA 1
ATOM 656 C C . GLN A 1 85 ? 16.004 1.625 -3.997 1.00 98.19 85 GLN A C 1
ATOM 658 O O . GLN A 1 85 ? 16.890 1.361 -4.806 1.00 98.19 85 GLN A O 1
ATOM 663 N N . GLU A 1 86 ? 14.705 1.578 -4.305 1.00 98.06 86 GLU A N 1
ATOM 664 C CA . GLU A 1 86 ? 14.216 1.216 -5.644 1.00 98.06 86 GLU A CA 1
ATOM 665 C C . GLU A 1 86 ? 14.710 2.196 -6.714 1.00 98.06 86 GLU A C 1
ATOM 667 O O . GLU A 1 86 ? 15.189 1.768 -7.761 1.00 98.06 86 GLU A O 1
ATOM 672 N N . LEU A 1 87 ? 14.710 3.504 -6.427 1.00 98.19 87 LEU A N 1
ATOM 673 C CA . LEU A 1 87 ? 15.290 4.512 -7.320 1.00 98.19 87 LEU A CA 1
ATOM 674 C C . LEU A 1 87 ? 16.773 4.243 -7.614 1.00 98.19 87 LEU A C 1
ATOM 676 O O . LEU A 1 87 ? 17.212 4.345 -8.759 1.00 98.19 87 LEU A O 1
ATOM 680 N N . ARG A 1 88 ? 17.558 3.888 -6.590 1.00 98.00 88 ARG A N 1
ATOM 681 C CA . ARG A 1 88 ? 18.971 3.531 -6.772 1.00 98.00 88 ARG A CA 1
ATOM 682 C C . ARG A 1 88 ? 19.137 2.307 -7.666 1.00 98.00 88 ARG A C 1
ATOM 684 O O . ARG A 1 88 ? 19.992 2.334 -8.544 1.00 98.00 88 ARG A O 1
ATOM 691 N N . VAL A 1 89 ? 18.322 1.271 -7.469 1.00 96.62 89 VAL A N 1
ATOM 692 C CA . VAL A 1 89 ? 18.335 0.074 -8.323 1.00 96.62 89 VAL A CA 1
ATOM 693 C C . VAL A 1 89 ? 17.984 0.445 -9.765 1.00 96.62 89 VAL A C 1
ATOM 695 O O . VAL A 1 89 ? 18.739 0.106 -10.669 1.00 96.62 89 VAL A O 1
ATOM 698 N N . ALA A 1 90 ? 16.917 1.212 -9.990 1.00 96.12 90 ALA A N 1
ATOM 699 C CA . ALA A 1 90 ? 16.503 1.625 -11.330 1.00 96.12 90 ALA A CA 1
ATOM 700 C C . ALA A 1 90 ? 17.575 2.457 -12.061 1.00 96.12 90 ALA A C 1
ATOM 702 O O . ALA A 1 90 ? 17.811 2.239 -13.247 1.00 96.12 90 ALA A O 1
ATOM 703 N N . LYS A 1 91 ? 18.278 3.358 -11.357 1.00 96.44 91 LYS A N 1
ATOM 704 C CA . LYS A 1 91 ? 19.402 4.128 -11.926 1.00 96.44 91 LYS A CA 1
ATOM 705 C C . LYS A 1 91 ? 20.574 3.242 -12.347 1.00 96.44 91 LYS A C 1
ATOM 707 O O . LYS A 1 91 ? 21.189 3.509 -13.374 1.00 96.44 91 LYS A O 1
ATOM 712 N N . LEU A 1 92 ? 20.872 2.189 -11.581 1.00 94.69 92 LEU A N 1
ATOM 713 C CA . LEU A 1 92 ? 21.894 1.212 -11.964 1.00 94.69 92 LEU A CA 1
ATOM 714 C C . LEU A 1 92 ? 21.480 0.457 -13.232 1.00 94.69 92 LEU A C 1
ATOM 716 O O . LEU A 1 92 ? 22.277 0.368 -14.159 1.00 94.69 92 LEU A O 1
ATOM 720 N N . LEU A 1 93 ? 20.226 -0.002 -13.306 1.00 92.94 93 LEU A N 1
ATOM 721 C CA . LEU A 1 93 ? 19.699 -0.709 -14.482 1.00 92.94 93 LEU A CA 1
ATOM 722 C C . LEU A 1 93 ? 19.676 0.167 -15.742 1.00 92.94 93 LEU A C 1
ATOM 724 O O . LEU A 1 93 ? 19.890 -0.337 -16.840 1.00 92.94 93 LEU A O 1
ATOM 728 N N . GLN A 1 94 ? 19.447 1.475 -15.594 1.00 91.88 94 GLN A N 1
ATOM 729 C CA . GLN A 1 94 ? 19.451 2.422 -16.711 1.00 91.88 94 GLN A CA 1
ATOM 730 C C . GLN A 1 94 ? 20.833 2.554 -17.369 1.00 91.88 94 GLN A C 1
ATOM 732 O O . GLN A 1 94 ? 20.910 2.748 -18.582 1.00 91.88 94 GLN A O 1
ATOM 737 N N . GLY A 1 95 ? 21.908 2.471 -16.578 1.00 88.00 95 GLY A N 1
ATOM 738 C CA . GLY A 1 95 ? 23.291 2.546 -17.057 1.00 88.00 95 GLY A CA 1
ATOM 739 C C . GLY A 1 95 ? 23.922 1.192 -17.397 1.00 88.00 95 GLY A C 1
ATOM 740 O O . GLY A 1 95 ? 25.066 1.162 -17.841 1.00 88.00 95 GLY A O 1
ATOM 741 N N . GLU A 1 96 ? 23.222 0.078 -17.165 1.00 88.06 96 GLU A N 1
ATOM 742 C CA . GLU A 1 96 ? 23.750 -1.272 -17.378 1.00 88.06 96 GLU A CA 1
ATOM 743 C C . GLU A 1 96 ? 23.687 -1.643 -18.870 1.00 88.06 96 GLU A C 1
ATOM 745 O O . GLU A 1 96 ? 22.617 -1.837 -19.454 1.00 88.06 96 GLU A O 1
ATOM 750 N N . GLU A 1 97 ? 24.853 -1.783 -19.500 1.00 81.94 97 GLU A N 1
ATOM 751 C CA . GLU A 1 97 ? 24.983 -2.473 -20.782 1.00 81.94 97 GLU A CA 1
ATOM 752 C C . GLU A 1 97 ? 25.142 -3.977 -20.512 1.00 81.94 97 GLU A C 1
ATOM 754 O O . GLU A 1 97 ? 26.215 -4.452 -20.147 1.00 81.94 97 GLU A O 1
ATOM 759 N N . SER A 1 98 ? 24.051 -4.737 -20.642 1.00 79.25 98 SER A N 1
ATOM 760 C CA . SER A 1 98 ? 24.066 -6.200 -20.503 1.00 79.25 98 SER A CA 1
ATOM 761 C C . SER A 1 98 ? 24.165 -6.880 -21.870 1.00 79.25 98 SER A C 1
ATOM 763 O O . SER A 1 98 ? 23.485 -6.475 -22.815 1.00 79.25 98 SER A O 1
ATOM 765 N N . GLN A 1 99 ? 24.962 -7.952 -21.957 1.00 79.88 99 GLN A N 1
ATOM 766 C CA . GLN A 1 99 ? 24.984 -8.856 -23.118 1.00 79.88 99 GLN A CA 1
ATOM 767 C C . GLN A 1 99 ? 23.684 -9.669 -23.248 1.00 79.88 99 GLN A C 1
ATOM 769 O O . GLN A 1 99 ? 23.351 -10.123 -24.340 1.00 79.88 99 GLN A O 1
ATOM 774 N N . ASP A 1 100 ? 22.940 -9.821 -22.148 1.00 88.38 100 ASP A N 1
ATOM 775 C CA . ASP A 1 100 ? 21.630 -10.468 -22.108 1.00 88.38 100 ASP A CA 1
ATOM 776 C C . ASP A 1 100 ? 20.527 -9.403 -21.971 1.00 88.38 100 ASP A C 1
ATOM 778 O O . ASP A 1 100 ? 20.246 -8.902 -20.874 1.00 88.38 100 ASP A O 1
ATOM 782 N N . ASP A 1 101 ? 19.932 -9.026 -23.110 1.00 86.81 101 ASP A N 1
ATOM 783 C CA . ASP A 1 101 ? 18.810 -8.078 -23.182 1.00 86.81 101 ASP A CA 1
ATOM 784 C C . ASP A 1 101 ? 17.552 -8.617 -22.481 1.00 86.81 101 ASP A C 1
ATOM 786 O O . ASP A 1 101 ? 16.776 -7.840 -21.923 1.00 86.81 101 ASP A O 1
ATOM 790 N N . GLY A 1 102 ? 17.360 -9.941 -22.470 1.00 87.94 102 GLY A N 1
ATOM 791 C CA . GLY A 1 102 ? 16.205 -10.590 -21.853 1.00 87.94 102 GLY A CA 1
ATOM 792 C C . GLY A 1 102 ? 16.207 -10.402 -20.341 1.00 87.94 102 GLY A C 1
ATOM 793 O O . GLY A 1 102 ? 15.254 -9.856 -19.781 1.00 87.94 102 GLY A O 1
ATOM 794 N N . LEU A 1 103 ? 17.321 -10.747 -19.692 1.00 89.25 103 LEU A N 1
ATOM 795 C CA . LEU A 1 103 ? 17.479 -10.581 -18.246 1.00 89.25 103 LEU A CA 1
ATOM 796 C C . LEU A 1 103 ? 17.328 -9.115 -17.812 1.00 89.25 103 LEU A C 1
ATOM 798 O O . LEU A 1 103 ? 16.707 -8.822 -16.789 1.00 89.25 103 LEU A O 1
ATOM 802 N N . LEU A 1 104 ? 17.876 -8.170 -18.581 1.00 88.50 104 LEU A N 1
ATOM 803 C CA . LEU A 1 104 ? 17.769 -6.750 -18.242 1.00 88.50 104 LEU A CA 1
ATOM 804 C C . LEU A 1 104 ? 16.325 -6.239 -18.364 1.00 88.50 104 LEU A C 1
ATOM 806 O O . LEU A 1 104 ? 15.874 -5.486 -17.500 1.00 88.50 104 LEU A O 1
ATOM 810 N N . ARG A 1 105 ? 15.566 -6.681 -19.377 1.00 89.50 105 ARG A N 1
ATOM 811 C CA . ARG A 1 105 ? 14.128 -6.371 -19.491 1.00 89.50 105 ARG A CA 1
ATOM 812 C C . ARG A 1 105 ? 13.334 -6.905 -18.306 1.00 89.50 105 ARG A C 1
ATOM 814 O O . ARG A 1 105 ? 12.487 -6.182 -17.787 1.00 89.50 105 ARG A O 1
ATOM 821 N N . GLU A 1 106 ? 13.623 -8.121 -17.847 1.00 90.25 106 GLU A N 1
ATOM 822 C CA . GLU A 1 106 ? 12.980 -8.689 -16.656 1.00 90.25 106 GLU A CA 1
ATOM 823 C C . GLU A 1 106 ? 13.271 -7.860 -15.401 1.00 90.25 106 GLU A C 1
ATOM 825 O O . GLU A 1 106 ? 12.350 -7.549 -14.642 1.00 90.25 106 GLU A O 1
ATOM 830 N N . LYS A 1 107 ? 14.525 -7.428 -15.208 1.00 92.12 107 LYS A N 1
ATOM 831 C CA . LYS A 1 107 ? 14.899 -6.540 -14.095 1.00 92.12 107 LYS A CA 1
ATOM 832 C C . LYS A 1 107 ? 14.158 -5.198 -14.165 1.00 92.12 107 LYS A C 1
ATOM 834 O O . LYS A 1 107 ? 13.601 -4.766 -13.157 1.00 92.12 107 LYS A O 1
ATOM 839 N N . VAL A 1 108 ? 14.099 -4.563 -15.342 1.00 92.31 108 VAL A N 1
ATOM 840 C CA . VAL A 1 108 ? 13.369 -3.294 -15.549 1.00 92.31 108 VAL A CA 1
ATOM 841 C C . VAL A 1 108 ? 11.873 -3.471 -15.284 1.00 92.31 108 VAL A C 1
ATOM 843 O O . VAL A 1 108 ? 11.268 -2.642 -14.604 1.00 92.31 108 VAL A O 1
ATOM 846 N N . GLN A 1 109 ? 11.276 -4.572 -15.747 1.00 90.94 109 GLN A N 1
ATOM 847 C CA . GLN A 1 109 ? 9.880 -4.899 -15.454 1.00 90.94 109 GLN A CA 1
ATOM 848 C C . GLN A 1 109 ? 9.654 -5.126 -13.953 1.00 90.94 109 GLN A C 1
ATOM 850 O O . GLN A 1 109 ? 8.629 -4.708 -13.415 1.00 90.94 109 GLN A O 1
ATOM 855 N N . GLY A 1 110 ? 10.615 -5.740 -13.257 1.00 91.62 110 GLY A N 1
ATOM 856 C CA . GLY A 1 110 ? 10.627 -5.853 -11.800 1.00 91.62 110 GLY A CA 1
ATOM 857 C C . GLY A 1 110 ? 10.590 -4.487 -11.110 1.00 91.62 110 GLY A C 1
ATOM 858 O O . GLY A 1 110 ? 9.729 -4.257 -10.262 1.00 91.62 110 GLY A O 1
ATOM 859 N N . SER A 1 111 ? 11.445 -3.549 -11.528 1.00 94.12 111 SER A N 1
ATOM 860 C CA . SER A 1 111 ? 11.434 -2.173 -11.011 1.00 94.12 111 SER A CA 1
ATOM 861 C C . SER A 1 111 ? 10.128 -1.434 -11.313 1.00 94.12 111 SER A C 1
ATOM 863 O O . SER A 1 111 ? 9.622 -0.728 -10.444 1.00 94.12 111 SER A O 1
ATOM 865 N N . LEU A 1 112 ? 9.537 -1.627 -12.497 1.00 94.00 112 LEU A N 1
ATOM 866 C CA . LEU A 1 112 ? 8.226 -1.062 -12.837 1.00 94.00 112 LEU A CA 1
ATOM 867 C C . LEU A 1 112 ? 7.112 -1.630 -11.941 1.00 94.00 112 LEU A C 1
ATOM 869 O O . LEU A 1 112 ? 6.258 -0.886 -11.461 1.00 94.00 112 LEU A O 1
ATOM 873 N N . ASN A 1 113 ? 7.132 -2.937 -11.669 1.00 91.25 113 ASN A N 1
ATOM 874 C CA . ASN A 1 113 ? 6.173 -3.569 -10.762 1.00 91.25 113 ASN A CA 1
ATOM 875 C C . ASN A 1 113 ? 6.306 -3.016 -9.333 1.00 91.25 113 ASN A C 1
ATOM 877 O O . ASN A 1 113 ? 5.293 -2.701 -8.707 1.00 91.25 113 ASN A O 1
ATOM 881 N N . ASN A 1 114 ? 7.538 -2.843 -8.842 1.00 94.94 114 ASN A N 1
ATOM 882 C CA . ASN A 1 114 ? 7.805 -2.253 -7.528 1.00 94.94 114 ASN A CA 1
ATOM 883 C C . ASN A 1 114 ? 7.335 -0.795 -7.457 1.00 94.94 114 ASN A C 1
ATOM 885 O O . ASN A 1 114 ? 6.635 -0.427 -6.517 1.00 94.94 114 ASN A O 1
ATOM 889 N N . LEU A 1 115 ? 7.659 0.021 -8.467 1.00 96.25 115 LEU A N 1
ATOM 890 C CA . LEU A 1 115 ? 7.196 1.406 -8.595 1.00 96.25 115 LEU A CA 1
ATOM 891 C C . LEU A 1 115 ? 5.668 1.498 -8.494 1.00 96.25 115 LEU A C 1
ATOM 893 O O . LEU A 1 115 ? 5.150 2.293 -7.711 1.00 96.25 115 LEU A O 1
ATOM 897 N N . ASN A 1 116 ? 4.947 0.667 -9.249 1.00 95.31 116 ASN A N 1
ATOM 898 C CA . ASN A 1 116 ? 3.486 0.664 -9.234 1.00 95.31 116 ASN A CA 1
ATOM 899 C C . ASN A 1 116 ? 2.925 0.234 -7.873 1.00 95.31 116 ASN A C 1
ATOM 901 O O . ASN A 1 116 ? 1.986 0.860 -7.385 1.00 95.31 116 ASN A O 1
ATOM 905 N N . GLY A 1 117 ? 3.526 -0.775 -7.231 1.00 95.00 117 GLY A N 1
ATOM 906 C CA . GLY A 1 117 ? 3.175 -1.173 -5.865 1.00 95.00 117 GLY A CA 1
ATOM 907 C C . GLY A 1 117 ? 3.319 -0.015 -4.875 1.00 95.00 117 GLY A C 1
ATOM 908 O O . GLY A 1 117 ? 2.360 0.335 -4.191 1.00 95.00 117 GLY A O 1
ATOM 909 N N . LEU A 1 118 ? 4.469 0.664 -4.880 1.00 97.81 118 LEU A N 1
ATOM 910 C CA . LEU A 1 118 ? 4.721 1.811 -4.004 1.00 97.81 118 LEU A CA 1
ATOM 911 C C . LEU A 1 118 ? 3.771 2.988 -4.275 1.00 97.81 118 LEU A C 1
ATOM 913 O O . LEU A 1 118 ? 3.269 3.596 -3.330 1.00 97.81 118 LEU A O 1
ATOM 917 N N . LYS A 1 119 ? 3.492 3.308 -5.547 1.00 97.88 119 LYS A N 1
ATOM 918 C CA . LYS A 1 119 ? 2.510 4.344 -5.915 1.00 97.88 119 LYS A CA 1
ATOM 919 C C . LYS A 1 119 ? 1.128 4.021 -5.343 1.00 97.88 119 LYS A C 1
ATOM 921 O O . LYS A 1 119 ? 0.502 4.889 -4.738 1.00 97.88 119 LYS A O 1
ATOM 926 N N . CYS A 1 120 ? 0.692 2.769 -5.473 1.00 97.25 120 CYS A N 1
ATOM 927 C CA . CYS A 1 120 ? -0.594 2.299 -4.964 1.00 97.25 120 CYS A CA 1
ATOM 928 C C . CYS A 1 120 ? -0.673 2.351 -3.429 1.00 97.25 120 CYS A C 1
ATOM 930 O O . CYS A 1 120 ? -1.689 2.784 -2.881 1.00 97.25 120 CYS A O 1
ATOM 932 N N . GLU A 1 121 ? 0.388 1.944 -2.725 1.00 98.19 121 GLU A N 1
ATOM 933 C CA . GLU A 1 121 ? 0.461 2.029 -1.260 1.00 98.19 121 GLU A CA 1
ATOM 934 C C . GLU A 1 121 ? 0.361 3.487 -0.782 1.00 98.19 121 GLU A C 1
ATOM 936 O O . GLU A 1 121 ? -0.450 3.800 0.092 1.00 98.19 121 GLU A O 1
ATOM 941 N N . LEU A 1 122 ? 1.119 4.403 -1.400 1.00 98.44 122 LEU A N 1
ATOM 942 C CA . LEU A 1 122 ? 1.079 5.826 -1.053 1.00 98.44 122 LEU A CA 1
ATOM 943 C C . LEU A 1 122 ? -0.289 6.450 -1.348 1.00 98.44 122 LEU A C 1
ATOM 945 O O . LEU A 1 122 ? -0.813 7.199 -0.524 1.00 98.44 122 LEU A O 1
ATOM 949 N N . GLN A 1 123 ? -0.874 6.150 -2.510 1.00 97.69 123 GLN A N 1
ATOM 950 C CA . GLN A 1 123 ? -2.219 6.601 -2.865 1.00 97.69 123 GLN A CA 1
ATOM 951 C C . GLN A 1 123 ? -3.243 6.118 -1.833 1.00 97.69 123 GLN A C 1
ATOM 953 O O . GLN A 1 123 ? -4.039 6.908 -1.329 1.00 97.69 123 GLN A O 1
ATOM 958 N N . THR A 1 124 ? -3.176 4.842 -1.452 1.00 97.81 124 THR A N 1
ATOM 959 C CA . THR A 1 124 ? -4.065 4.269 -0.437 1.00 97.81 124 THR A CA 1
ATOM 960 C C . THR A 1 124 ? -3.913 4.978 0.903 1.00 97.81 124 THR A C 1
ATOM 962 O O . THR A 1 124 ? -4.915 5.317 1.526 1.00 97.81 124 THR A O 1
ATOM 965 N N . ALA A 1 125 ? -2.682 5.265 1.329 1.00 98.12 125 ALA A N 1
ATOM 966 C CA . ALA A 1 125 ? -2.413 5.986 2.570 1.00 98.12 125 ALA A CA 1
ATOM 967 C C . ALA A 1 125 ? -2.911 7.444 2.558 1.00 98.12 125 ALA A C 1
ATOM 969 O O . ALA A 1 125 ? -3.302 7.960 3.608 1.00 98.12 125 ALA A O 1
ATOM 970 N N . LYS A 1 126 ? -2.902 8.108 1.391 1.00 97.62 126 LYS A N 1
ATOM 971 C CA . LYS A 1 126 ? -3.453 9.462 1.189 1.00 97.62 126 LYS A CA 1
ATOM 972 C C . LYS A 1 126 ? -4.985 9.479 1.233 1.00 97.62 126 LYS A C 1
ATOM 974 O O . LYS A 1 126 ? -5.564 10.433 1.738 1.00 97.62 126 LYS A O 1
ATOM 979 N N . GLU A 1 127 ? -5.634 8.446 0.702 1.00 96.44 127 GLU A N 1
ATOM 980 C CA . GLU A 1 127 ? -7.096 8.379 0.596 1.00 96.44 127 GLU A CA 1
ATOM 981 C C . GLU A 1 127 ? -7.781 7.757 1.821 1.00 96.44 127 GLU A C 1
ATOM 983 O O . GLU A 1 127 ? -8.952 8.039 2.084 1.00 96.44 127 GLU A O 1
ATOM 988 N N . ALA A 1 128 ? -7.086 6.891 2.564 1.00 96.88 128 ALA A N 1
ATOM 989 C CA . ALA A 1 128 ? -7.646 6.248 3.743 1.00 96.88 128 ALA A CA 1
ATOM 990 C C . ALA A 1 128 ? -7.789 7.260 4.902 1.00 96.88 128 ALA A C 1
ATOM 992 O O . ALA A 1 128 ? -6.800 7.863 5.329 1.00 96.88 128 ALA A O 1
ATOM 993 N N . PRO A 1 129 ? -8.995 7.450 5.465 1.00 95.62 129 PRO A N 1
ATOM 994 C CA . PRO A 1 129 ? -9.190 8.324 6.614 1.00 95.62 129 PRO A CA 1
ATOM 995 C C . PRO A 1 129 ? -8.451 7.803 7.851 1.00 95.62 129 PRO A C 1
ATOM 997 O O . PRO A 1 129 ? -8.517 6.620 8.202 1.00 95.62 129 PRO A O 1
ATOM 1000 N N . GLY A 1 130 ? -7.777 8.715 8.554 1.00 95.38 130 GLY A N 1
ATOM 1001 C CA . GLY A 1 130 ? -7.098 8.398 9.808 1.00 95.38 130 GLY A CA 1
ATOM 1002 C C . GLY A 1 130 ? -5.999 7.347 9.651 1.00 95.38 130 GLY A C 1
ATOM 1003 O O . GLY A 1 130 ? -5.869 6.482 10.521 1.00 95.38 130 GLY A O 1
ATOM 1004 N N . THR A 1 131 ? -5.251 7.377 8.542 1.00 97.69 131 THR A N 1
ATOM 1005 C CA . THR A 1 131 ? -4.019 6.594 8.386 1.00 97.69 131 THR A CA 1
ATOM 1006 C C . THR A 1 131 ? -3.103 6.839 9.583 1.00 97.69 131 THR A C 1
ATOM 1008 O O . THR A 1 131 ? -2.827 7.983 9.936 1.00 97.69 131 THR A O 1
ATOM 1011 N N . VAL A 1 132 ? -2.647 5.760 10.220 1.00 98.25 132 VAL A N 1
ATOM 1012 C CA . VAL A 1 132 ? -1.743 5.792 11.382 1.00 98.25 132 VAL A CA 1
ATOM 1013 C C . VAL A 1 132 ? -0.407 5.114 11.110 1.00 98.25 132 VAL A C 1
ATOM 1015 O O . VAL A 1 132 ? 0.563 5.399 11.809 1.00 98.25 132 VAL A O 1
ATOM 1018 N N . ALA A 1 133 ? -0.321 4.235 10.106 1.00 98.56 133 ALA A N 1
ATOM 1019 C CA . ALA A 1 133 ? 0.946 3.626 9.719 1.00 98.56 133 ALA A CA 1
ATOM 1020 C C . ALA A 1 133 ? 0.974 3.156 8.258 1.00 98.56 133 ALA A C 1
ATOM 1022 O O . ALA A 1 133 ? -0.063 2.797 7.697 1.00 98.56 133 ALA A O 1
ATOM 1023 N N . ILE A 1 134 ? 2.181 3.092 7.689 1.00 98.50 134 ILE A N 1
ATOM 1024 C CA . ILE A 1 134 ? 2.491 2.456 6.400 1.00 98.50 134 ILE A CA 1
ATOM 1025 C C . ILE A 1 134 ? 3.552 1.367 6.626 1.00 98.50 134 ILE A C 1
ATOM 1027 O O . ILE A 1 134 ? 4.562 1.603 7.296 1.00 98.50 134 ILE A O 1
ATOM 1031 N N . GLY A 1 135 ? 3.336 0.164 6.088 1.00 97.81 135 GLY A N 1
ATOM 1032 C CA . GLY A 1 135 ? 4.237 -0.984 6.244 1.00 97.81 135 GLY A CA 1
ATOM 1033 C C . GLY A 1 135 ? 4.364 -1.459 7.699 1.00 97.81 135 GLY A C 1
ATOM 1034 O O . GLY A 1 135 ? 5.455 -1.825 8.159 1.00 97.81 135 GLY A O 1
ATOM 1035 N N . ALA A 1 136 ? 3.285 -1.411 8.477 1.00 98.19 136 ALA A N 1
ATOM 1036 C CA . ALA A 1 136 ? 3.310 -1.809 9.882 1.00 98.19 136 ALA A CA 1
ATOM 1037 C C . ALA A 1 136 ? 3.453 -3.330 10.024 1.00 98.19 136 ALA A C 1
ATOM 1039 O O . ALA A 1 136 ? 2.860 -4.093 9.267 1.00 98.19 136 ALA A O 1
ATOM 1040 N N . ARG A 1 137 ? 4.239 -3.788 11.005 1.00 98.06 137 ARG A N 1
ATOM 1041 C CA . ARG A 1 137 ? 4.429 -5.221 11.268 1.00 98.06 137 ARG A CA 1
ATOM 1042 C C . ARG A 1 137 ? 3.695 -5.623 12.535 1.00 98.06 137 ARG A C 1
ATOM 1044 O O . ARG A 1 137 ? 4.000 -5.111 13.609 1.00 98.06 137 ARG A O 1
ATOM 1051 N N . PHE A 1 138 ? 2.797 -6.590 12.414 1.00 97.88 138 PHE A N 1
ATOM 1052 C CA . PHE A 1 138 ? 2.020 -7.127 13.524 1.00 97.88 138 PHE A CA 1
ATOM 1053 C C . PHE A 1 138 ? 2.440 -8.554 13.790 1.00 97.88 138 PHE A C 1
ATOM 1055 O O . PHE A 1 138 ? 2.548 -9.373 12.878 1.00 97.88 138 PHE A O 1
ATOM 1062 N N . SER A 1 139 ? 2.719 -8.846 15.052 1.00 96.81 139 SER A N 1
ATOM 1063 C CA . SER A 1 139 ? 3.094 -10.191 15.457 1.00 96.81 139 SER A CA 1
ATOM 1064 C C . SER A 1 139 ? 1.894 -10.944 16.000 1.00 96.81 139 SER A C 1
ATOM 1066 O O . SER A 1 139 ? 0.995 -10.331 16.564 1.00 96.81 139 SER A O 1
ATOM 1068 N N . TYR A 1 140 ? 1.903 -12.264 15.858 1.00 95.19 140 TYR A N 1
ATOM 1069 C CA . TYR A 1 140 ? 0.912 -13.122 16.490 1.00 95.19 140 TYR A CA 1
ATOM 1070 C C . TYR A 1 140 ? 1.465 -14.523 16.780 1.00 95.19 140 TYR A C 1
ATOM 1072 O O . TYR A 1 140 ? 2.445 -14.966 16.164 1.00 95.19 140 TYR A O 1
ATOM 1080 N N . LEU A 1 141 ? 0.857 -15.227 17.735 1.00 92.69 141 LEU A N 1
ATOM 1081 C CA . LEU A 1 141 ? 1.170 -16.630 18.020 1.00 92.69 141 LEU A CA 1
ATOM 1082 C C . LEU A 1 141 ? 0.463 -17.559 17.028 1.00 92.69 141 LEU A C 1
ATOM 1084 O O . LEU A 1 141 ? -0.752 -17.504 16.852 1.00 92.69 141 LEU A O 1
ATOM 1088 N N . ARG A 1 142 ? 1.223 -18.451 16.386 1.00 86.62 142 ARG A N 1
ATOM 1089 C CA . ARG A 1 142 ? 0.656 -19.475 15.502 1.00 86.62 142 ARG A CA 1
ATOM 1090 C C . ARG A 1 142 ? 0.350 -20.725 16.323 1.00 86.62 142 ARG A C 1
ATOM 1092 O O . ARG A 1 142 ? 1.271 -21.333 16.842 1.00 86.62 142 ARG A O 1
ATOM 1099 N N . GLU A 1 143 ? -0.908 -21.155 16.373 1.00 80.38 143 GLU A N 1
ATOM 1100 C CA . GLU A 1 143 ? -1.388 -22.270 17.221 1.00 80.38 143 GLU A CA 1
ATOM 1101 C C . GLU A 1 143 ? -0.509 -23.536 17.200 1.00 80.38 143 GLU A C 1
ATOM 1103 O O . GLU A 1 143 ? -0.361 -24.219 18.206 1.00 80.38 143 GLU A O 1
ATOM 1108 N N . GLN A 1 144 ? 0.116 -23.842 16.061 1.00 73.81 144 GLN A N 1
ATOM 1109 C CA . GLN A 1 144 ? 0.898 -25.067 15.873 1.00 73.81 144 GLN A CA 1
ATOM 1110 C C . GLN A 1 144 ? 2.372 -24.967 16.294 1.00 73.81 144 GLN A C 1
ATOM 1112 O O . GLN A 1 144 ? 3.079 -25.975 16.280 1.00 73.81 144 GLN A O 1
ATOM 1117 N N . ARG A 1 145 ? 2.885 -23.774 16.613 1.00 69.25 145 ARG A N 1
ATOM 1118 C CA . ARG A 1 145 ? 4.280 -23.575 17.031 1.00 69.25 145 ARG A CA 1
ATOM 1119 C C . ARG A 1 145 ? 4.322 -22.469 18.073 1.00 69.25 145 ARG A C 1
ATOM 1121 O O . ARG A 1 145 ? 3.869 -21.369 17.792 1.00 69.25 145 ARG A O 1
ATOM 1128 N N . ALA A 1 146 ? 4.993 -22.690 19.201 1.00 76.75 146 ALA A N 1
ATOM 1129 C CA . ALA A 1 146 ? 5.292 -21.646 20.193 1.00 76.75 146 ALA A CA 1
ATOM 1130 C C . ALA A 1 146 ? 6.179 -20.491 19.650 1.00 76.75 146 ALA A C 1
ATOM 1132 O O . ALA A 1 146 ? 6.717 -19.694 20.412 1.00 76.75 146 ALA A O 1
ATOM 1133 N N . ASN A 1 147 ? 6.339 -20.388 18.328 1.00 85.75 147 ASN A N 1
ATOM 1134 C CA . ASN A 1 147 ? 7.100 -19.359 17.654 1.00 85.75 147 ASN A CA 1
ATOM 1135 C C . ASN A 1 147 ? 6.166 -18.215 17.263 1.00 85.75 147 ASN A C 1
ATOM 1137 O O . ASN A 1 147 ? 5.223 -18.389 16.486 1.00 85.75 147 ASN A O 1
ATOM 1141 N N . LYS A 1 148 ? 6.499 -17.026 17.758 1.00 90.69 148 LYS A N 1
ATOM 1142 C CA . LYS A 1 148 ? 5.922 -15.761 17.312 1.00 90.69 148 LYS A CA 1
ATOM 1143 C C . LYS A 1 148 ? 6.205 -15.580 15.819 1.00 90.69 148 LYS A C 1
ATOM 1145 O O . LYS A 1 148 ? 7.349 -15.688 15.379 1.00 90.69 148 LYS A O 1
ATOM 1150 N N . THR A 1 149 ? 5.162 -15.332 15.035 1.00 93.69 149 THR A N 1
ATOM 1151 C CA . THR A 1 149 ? 5.272 -14.971 13.617 1.00 93.69 149 THR A CA 1
ATOM 1152 C C . THR A 1 149 ? 4.812 -13.527 13.417 1.00 93.69 149 THR A C 1
ATOM 1154 O O . THR A 1 149 ? 4.296 -12.917 14.351 1.00 93.69 149 THR A O 1
ATOM 1157 N N . SER A 1 150 ? 5.040 -12.951 12.235 1.00 95.81 150 SER A N 1
ATOM 1158 C CA . SER A 1 150 ? 4.614 -11.582 11.924 1.00 95.81 150 SER A CA 1
ATOM 1159 C C . SER A 1 150 ? 4.076 -11.462 10.505 1.00 95.81 150 SER A C 1
ATOM 1161 O O . SER A 1 150 ? 4.575 -12.132 9.599 1.00 95.81 150 SER A O 1
ATOM 1163 N N . VAL A 1 151 ? 3.090 -10.588 10.336 1.00 96.94 151 VAL A N 1
ATOM 1164 C CA . VAL A 1 151 ? 2.599 -10.095 9.046 1.00 96.94 151 VAL A CA 1
ATOM 1165 C C . VAL A 1 151 ? 2.978 -8.629 8.899 1.00 96.94 151 VAL A C 1
ATOM 1167 O O . VAL A 1 151 ? 3.127 -7.916 9.891 1.00 96.94 151 VAL A O 1
ATOM 1170 N N . GLU A 1 152 ? 3.159 -8.197 7.661 1.00 97.25 152 GLU A N 1
ATOM 1171 C CA . GLU A 1 152 ? 3.291 -6.790 7.303 1.00 97.25 152 GLU A CA 1
ATOM 1172 C C . GLU A 1 152 ? 1.969 -6.345 6.677 1.00 97.25 152 GLU A C 1
ATOM 1174 O O . GLU A 1 152 ? 1.373 -7.114 5.927 1.00 97.25 152 GLU A O 1
ATOM 1179 N N . VAL A 1 153 ? 1.498 -5.161 7.055 1.00 98.31 153 VAL A N 1
ATOM 1180 C CA . VAL A 1 153 ? 0.281 -4.525 6.546 1.00 98.31 153 VAL A CA 1
ATOM 1181 C C . VAL A 1 153 ? 0.701 -3.249 5.837 1.00 98.31 153 VAL A C 1
ATOM 1183 O O . VAL A 1 153 ? 1.362 -2.403 6.450 1.00 98.31 153 VAL A O 1
ATOM 1186 N N . ASP A 1 154 ? 0.310 -3.105 4.574 1.00 98.50 154 ASP A N 1
ATOM 1187 C CA . ASP A 1 154 ? 0.733 -1.981 3.737 1.00 98.50 154 ASP A CA 1
ATOM 1188 C C . ASP A 1 154 ? 0.239 -0.644 4.291 1.00 98.50 154 ASP A C 1
ATOM 1190 O O . ASP A 1 154 ? 1.035 0.274 4.472 1.00 98.50 154 ASP A O 1
ATOM 1194 N N . VAL A 1 155 ? -1.050 -0.539 4.633 1.00 98.69 155 VAL A N 1
ATOM 1195 C CA . VAL A 1 155 ? -1.636 0.675 5.224 1.00 98.69 155 VAL A CA 1
ATOM 1196 C C . VAL A 1 155 ? -2.529 0.323 6.410 1.00 98.69 155 VAL A C 1
ATOM 1198 O O . VAL A 1 155 ? -3.410 -0.530 6.327 1.00 98.69 155 VAL A O 1
ATOM 1201 N N . VAL A 1 156 ? -2.333 1.023 7.526 1.00 98.50 156 VAL A N 1
ATOM 1202 C CA . VAL A 1 156 ? -3.173 0.917 8.723 1.00 98.50 156 VAL A CA 1
ATOM 1203 C C . VAL A 1 156 ? -3.935 2.223 8.902 1.00 98.50 156 VAL A C 1
ATOM 1205 O O . VAL A 1 156 ? -3.321 3.281 9.046 1.00 98.50 156 VAL A O 1
ATOM 1208 N N . ALA A 1 157 ? -5.263 2.150 8.921 1.00 97.75 157 ALA A N 1
ATOM 1209 C CA . ALA A 1 157 ? -6.153 3.310 8.939 1.00 97.75 157 ALA A CA 1
ATOM 1210 C C . ALA A 1 157 ? -7.215 3.224 10.043 1.00 97.75 157 ALA A C 1
ATOM 1212 O O . ALA A 1 157 ? -7.298 2.226 10.767 1.00 97.75 157 ALA A O 1
ATOM 1213 N N . LEU A 1 158 ? -8.012 4.289 10.193 1.00 96.00 158 LEU A N 1
ATOM 1214 C CA . LEU A 1 158 ? -9.072 4.408 11.203 1.00 96.00 158 LEU A CA 1
ATOM 1215 C C . LEU A 1 158 ? -8.586 4.082 12.624 1.00 96.00 158 LEU A C 1
ATOM 1217 O O . LEU A 1 158 ? -9.193 3.288 13.346 1.00 96.00 158 LEU A O 1
ATOM 1221 N N . CYS A 1 159 ? -7.450 4.663 13.017 1.00 94.06 159 CYS A N 1
ATOM 1222 C CA . CYS A 1 159 ? -6.810 4.398 14.312 1.00 94.06 159 CYS A CA 1
ATOM 1223 C C . CYS A 1 159 ? -6.502 2.906 14.550 1.00 94.06 159 CYS A C 1
ATOM 1225 O O . CYS A 1 159 ? -6.601 2.421 15.674 1.00 94.06 159 CYS A O 1
ATOM 1227 N N . GLY A 1 160 ? -6.167 2.165 13.490 1.00 96.31 160 GLY A N 1
ATOM 1228 C CA . GLY A 1 160 ? -5.837 0.741 13.557 1.00 96.31 160 GLY A CA 1
ATOM 1229 C C . GLY A 1 160 ? -6.991 -0.210 13.248 1.00 96.31 160 GLY A C 1
ATOM 1230 O O . GLY A 1 160 ? -6.760 -1.409 13.123 1.00 96.31 160 GLY A O 1
ATOM 1231 N N . GLN A 1 161 ? -8.219 0.295 13.106 1.00 96.81 161 GLN A N 1
ATOM 1232 C CA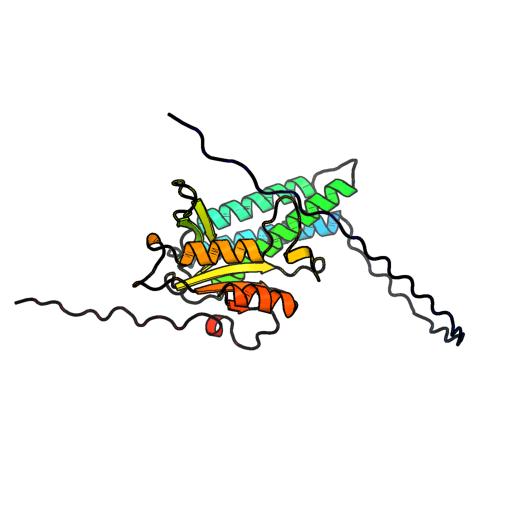 . GLN A 1 161 ? -9.409 -0.532 12.881 1.00 96.81 161 GLN A CA 1
ATOM 1233 C C . GLN A 1 161 ? -9.490 -1.121 11.470 1.00 96.81 161 GLN A C 1
ATOM 1235 O O . GLN A 1 161 ? -10.257 -2.060 11.260 1.00 96.81 161 GLN A O 1
ATOM 1240 N N . ALA A 1 162 ? -8.728 -0.588 10.514 1.00 98.19 162 ALA A N 1
ATOM 1241 C CA . ALA A 1 162 ? -8.643 -1.105 9.155 1.00 98.19 162 ALA A CA 1
ATOM 1242 C C . ALA A 1 162 ? -7.192 -1.447 8.803 1.00 98.19 162 ALA A C 1
ATOM 1244 O O . ALA A 1 162 ? -6.299 -0.606 8.931 1.00 98.19 162 ALA A O 1
ATOM 1245 N N . TRP A 1 163 ? -6.970 -2.683 8.361 1.00 98.44 163 TRP A N 1
ATOM 1246 C CA . TRP A 1 163 ? -5.699 -3.176 7.832 1.00 98.44 163 TRP A CA 1
ATOM 1247 C C . TRP A 1 163 ? -5.863 -3.379 6.335 1.00 98.44 163 TRP A C 1
ATOM 1249 O O . TRP A 1 163 ? -6.626 -4.245 5.914 1.00 98.44 163 TRP A O 1
ATOM 1259 N N . ILE A 1 164 ? -5.185 -2.565 5.539 1.00 98.56 164 ILE A N 1
ATOM 1260 C CA . ILE A 1 164 ? -5.367 -2.519 4.094 1.00 98.56 164 ILE A CA 1
ATOM 1261 C C . ILE A 1 164 ? -4.122 -3.107 3.433 1.00 98.56 164 ILE A C 1
ATOM 1263 O O . ILE A 1 164 ? -3.019 -2.589 3.598 1.00 98.56 164 ILE A O 1
ATOM 1267 N N . GLU A 1 165 ? -4.320 -4.187 2.688 1.00 98.12 165 GLU A N 1
ATOM 1268 C CA . GLU A 1 165 ? -3.350 -4.774 1.770 1.00 98.12 165 GLU A CA 1
ATOM 1269 C C . GLU A 1 165 ? -3.617 -4.224 0.367 1.00 98.12 165 GLU A C 1
ATOM 1271 O O . GLU A 1 165 ? -4.755 -4.263 -0.112 1.00 98.12 165 GLU A O 1
ATOM 1276 N N . VAL A 1 166 ? -2.583 -3.726 -0.306 1.00 96.94 166 VAL A N 1
ATOM 1277 C CA . VAL A 1 166 ? -2.711 -3.036 -1.590 1.00 96.94 166 VAL A CA 1
ATOM 1278 C C . VAL A 1 166 ? -2.133 -3.890 -2.711 1.00 96.94 166 VAL A C 1
ATOM 1280 O O . VAL A 1 166 ? -1.003 -4.369 -2.648 1.00 96.94 166 VAL A O 1
ATOM 1283 N N . LYS A 1 167 ? -2.901 -4.074 -3.785 1.00 94.31 167 LYS A N 1
ATOM 1284 C CA . LYS A 1 167 ? -2.492 -4.826 -4.974 1.00 94.31 167 LYS A CA 1
ATOM 1285 C C . LYS A 1 167 ? -2.662 -3.975 -6.225 1.00 94.31 167 LYS A C 1
ATOM 1287 O O . LYS A 1 167 ? -3.746 -3.491 -6.521 1.00 94.31 167 LYS A O 1
ATOM 1292 N N . HIS A 1 168 ? -1.593 -3.840 -6.998 1.00 92.19 168 HIS A N 1
ATOM 1293 C CA . HIS A 1 168 ? -1.671 -3.249 -8.329 1.00 92.19 168 HIS A CA 1
ATOM 1294 C C . HIS A 1 168 ? -2.079 -4.319 -9.350 1.00 92.19 168 HIS A C 1
ATOM 1296 O O . HIS A 1 168 ? -1.371 -5.317 -9.523 1.00 92.19 168 HIS A O 1
ATOM 1302 N N . LEU A 1 169 ? -3.197 -4.109 -10.042 1.00 85.88 169 LEU A N 1
ATOM 1303 C CA . LEU A 1 169 ? -3.624 -4.939 -11.164 1.00 85.88 169 LEU A CA 1
ATOM 1304 C C . LEU A 1 169 ? -2.938 -4.436 -12.437 1.00 85.88 169 LEU A C 1
ATOM 1306 O O . LEU A 1 169 ? -3.473 -3.643 -13.198 1.00 85.88 169 LEU A O 1
ATOM 1310 N N . GLY A 1 170 ? -1.698 -4.877 -12.655 1.00 74.62 170 GLY A N 1
ATOM 1311 C CA . GLY A 1 170 ? -1.025 -4.658 -13.935 1.00 74.62 170 GLY A CA 1
ATOM 1312 C C . GLY A 1 170 ? -1.665 -5.478 -15.062 1.00 74.62 170 GLY A C 1
ATOM 1313 O O . GLY A 1 170 ? -2.356 -6.467 -14.818 1.00 74.62 170 GLY A O 1
ATOM 1314 N N . SER A 1 171 ? -1.352 -5.128 -16.309 1.00 58.16 171 SER A N 1
ATOM 1315 C CA . SER A 1 171 ? -1.862 -5.776 -17.530 1.00 58.16 171 SER A CA 1
ATOM 1316 C C . SER A 1 171 ? -1.518 -7.268 -17.687 1.00 58.16 171 SER A C 1
ATOM 1318 O O . SER A 1 171 ? -2.030 -7.913 -18.596 1.00 58.16 171 SER A O 1
ATOM 1320 N N . SER A 1 172 ? -0.672 -7.845 -16.826 1.00 50.06 172 SER A N 1
ATOM 1321 C CA . SER A 1 172 ? -0.083 -9.177 -17.023 1.00 50.06 172 SER A CA 1
ATOM 1322 C C . SER A 1 172 ? -0.642 -10.304 -16.146 1.00 50.06 172 SER A C 1
ATOM 1324 O O . SER A 1 172 ? -0.197 -11.442 -16.292 1.00 50.06 172 SER A O 1
ATOM 1326 N N . LYS A 1 173 ? -1.601 -10.049 -15.242 1.00 54.50 173 LYS A N 1
ATOM 1327 C CA . LYS A 1 173 ? -2.167 -11.098 -14.364 1.00 54.50 173 LYS A CA 1
ATOM 1328 C C . LYS A 1 173 ? -3.695 -11.078 -14.312 1.00 54.50 173 LYS A C 1
ATOM 1330 O O . LYS A 1 173 ? -4.289 -10.724 -13.297 1.00 54.50 173 LYS A O 1
ATOM 1335 N N . GLN A 1 174 ? -4.321 -11.516 -15.400 1.00 49.69 174 GLN A N 1
ATOM 1336 C CA . GLN A 1 174 ? -5.716 -11.969 -15.395 1.00 49.69 174 GLN A CA 1
ATOM 1337 C C . GLN A 1 174 ? -5.745 -13.502 -15.213 1.00 49.69 174 GLN A C 1
ATOM 1339 O O . GLN A 1 174 ? -4.928 -14.200 -15.815 1.00 49.69 174 GLN A O 1
ATOM 1344 N N . GLY A 1 175 ? -6.638 -14.037 -14.369 1.00 53.31 175 GLY A N 1
ATOM 1345 C CA . GLY A 1 175 ? -6.848 -15.487 -14.197 1.00 53.31 175 GLY A CA 1
ATOM 1346 C C . GLY A 1 175 ? -6.147 -16.178 -13.010 1.00 53.31 175 GLY A C 1
ATOM 1347 O O . GLY A 1 175 ? -5.604 -15.547 -12.109 1.00 53.31 175 GLY A O 1
ATOM 1348 N N . SER A 1 176 ? -6.163 -17.518 -12.999 1.00 49.47 176 SER A N 1
ATOM 1349 C CA . SER A 1 176 ? -5.835 -18.432 -11.874 1.00 49.47 176 SER A CA 1
ATOM 1350 C C . SER A 1 176 ? -4.459 -18.273 -11.193 1.00 49.47 176 SER A C 1
ATOM 1352 O O . SER A 1 176 ? -4.229 -18.842 -10.123 1.00 49.47 176 SER 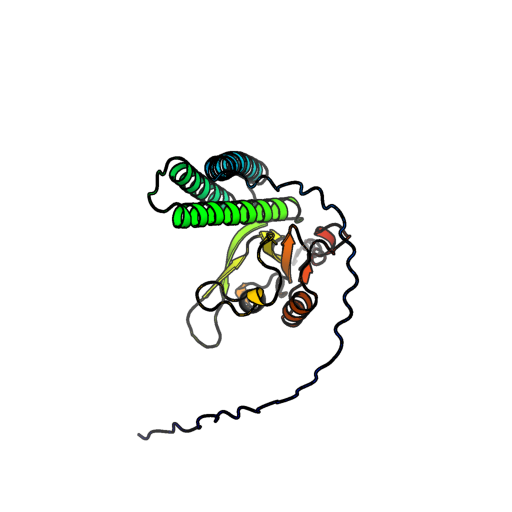A O 1
ATOM 1354 N N . GLY A 1 177 ? -3.553 -17.456 -11.740 1.00 56.97 177 GLY A N 1
ATOM 1355 C CA . GLY A 1 177 ? -2.217 -17.198 -11.186 1.00 56.97 177 GLY A CA 1
ATOM 1356 C C . GLY A 1 177 ? -2.195 -16.530 -9.801 1.00 56.97 177 GLY A C 1
ATOM 1357 O O . GLY A 1 177 ? -1.146 -16.523 -9.151 1.00 56.97 177 GLY A O 1
ATOM 1358 N N . TRP A 1 178 ? -3.332 -16.006 -9.325 1.00 62.44 178 TRP A N 1
ATOM 1359 C CA . TRP A 1 178 ? -3.485 -15.408 -7.989 1.00 62.44 178 TRP A CA 1
ATOM 1360 C C . TRP A 1 178 ? -3.410 -16.422 -6.838 1.00 62.44 178 TRP A C 1
ATOM 1362 O O . TRP A 1 178 ? -3.029 -16.048 -5.723 1.00 62.44 178 TRP A O 1
ATOM 1372 N N . PHE A 1 179 ? -3.760 -17.687 -7.092 1.00 58.91 179 PHE A N 1
ATOM 1373 C CA . PHE A 1 179 ? -3.907 -18.705 -6.047 1.00 58.91 179 PHE A CA 1
ATOM 1374 C C . PHE A 1 179 ? -2.755 -19.711 -5.999 1.00 58.91 179 PHE A C 1
ATOM 1376 O O . PHE A 1 179 ? -2.335 -20.074 -4.901 1.00 58.91 179 PHE A O 1
ATOM 1383 N N . ASP A 1 180 ? -2.187 -20.076 -7.154 1.00 52.59 180 ASP A N 1
ATOM 1384 C CA . ASP A 1 180 ? -1.432 -21.333 -7.273 1.00 52.59 180 ASP A CA 1
ATOM 1385 C C . ASP A 1 180 ? 0.031 -21.188 -7.719 1.00 52.59 180 ASP A C 1
ATOM 1387 O O . ASP A 1 180 ? 0.645 -22.177 -8.105 1.00 52.59 180 ASP A O 1
ATOM 1391 N N . SER A 1 181 ? 0.636 -19.994 -7.660 1.00 50.69 181 SER A N 1
ATOM 1392 C CA . SER A 1 181 ? 2.056 -19.844 -8.026 1.00 50.69 181 SER A CA 1
ATOM 1393 C C . SER A 1 181 ? 2.970 -20.545 -6.999 1.00 50.69 181 SER A C 1
ATOM 1395 O O . SER A 1 181 ? 3.098 -20.053 -5.872 1.00 50.69 181 SER A O 1
ATOM 1397 N N . PRO A 1 182 ? 3.648 -21.662 -7.341 1.00 43.53 182 PRO A N 1
ATOM 1398 C CA . PRO A 1 182 ? 4.581 -22.320 -6.437 1.00 43.53 182 PRO A CA 1
ATOM 1399 C C . PRO A 1 182 ? 5.854 -21.478 -6.355 1.00 43.53 182 PRO A C 1
ATOM 1401 O O . PRO A 1 182 ? 6.380 -21.037 -7.373 1.00 43.53 182 PRO A O 1
ATOM 1404 N N . GLY A 1 183 ? 6.380 -21.266 -5.151 1.00 46.06 183 GLY A N 1
ATOM 1405 C CA . GLY A 1 183 ? 7.707 -20.678 -4.987 1.00 46.06 183 GLY A CA 1
ATOM 1406 C C . GLY A 1 183 ? 7.736 -19.582 -3.944 1.00 46.06 183 GLY A C 1
ATOM 1407 O O . GLY A 1 183 ? 8.145 -19.861 -2.824 1.00 46.06 183 GLY A O 1
ATOM 1408 N N . HIS A 1 184 ? 7.352 -18.345 -4.269 1.00 36.22 184 HIS A N 1
ATOM 1409 C CA . HIS A 1 184 ? 7.750 -17.186 -3.444 1.00 36.22 184 HIS A CA 1
ATOM 1410 C C . HIS A 1 184 ? 6.662 -16.141 -3.163 1.00 36.22 184 HIS A C 1
ATOM 1412 O O . HIS A 1 184 ? 6.821 -15.347 -2.238 1.00 36.22 184 HIS A O 1
ATOM 1418 N N . CYS A 1 185 ? 5.519 -16.189 -3.845 1.00 43.34 185 CYS A N 1
ATOM 1419 C CA . CYS A 1 185 ? 4.335 -15.439 -3.439 1.00 43.34 185 CYS A CA 1
ATOM 1420 C C . CYS A 1 185 ? 3.373 -16.437 -2.803 1.00 43.34 185 CYS A C 1
ATOM 1422 O O . CYS A 1 185 ? 2.822 -17.281 -3.504 1.00 43.34 185 CYS A O 1
ATOM 1424 N N . LYS A 1 186 ? 3.164 -16.369 -1.480 1.00 59.25 186 LYS A N 1
ATOM 1425 C CA . LYS A 1 186 ? 1.959 -16.978 -0.899 1.00 59.25 186 LYS A CA 1
ATOM 1426 C C . LYS A 1 186 ? 0.792 -16.447 -1.736 1.00 59.25 186 LYS A C 1
ATOM 1428 O O . LYS A 1 186 ? 0.671 -15.228 -1.847 1.00 59.25 186 LYS A O 1
ATOM 1433 N N . GLY A 1 187 ? 0.013 -17.326 -2.372 1.00 81.69 187 GLY A N 1
ATOM 1434 C CA . GLY A 1 187 ? -1.146 -16.901 -3.159 1.00 81.69 187 GLY A CA 1
ATOM 1435 C C . GLY A 1 187 ? -1.982 -15.908 -2.352 1.00 81.69 187 GLY A C 1
ATOM 1436 O O . GLY A 1 187 ? -2.018 -15.993 -1.121 1.00 81.69 187 GLY A O 1
ATOM 1437 N N . VAL A 1 188 ? -2.626 -14.947 -3.010 1.00 88.00 188 VAL A N 1
ATOM 1438 C CA . VAL A 1 188 ? -3.302 -13.823 -2.331 1.00 88.00 188 VAL A CA 1
ATOM 1439 C C . VAL A 1 188 ? -4.318 -14.309 -1.290 1.00 88.00 188 VAL A C 1
ATOM 1441 O O . VAL A 1 188 ? -4.462 -13.699 -0.236 1.00 88.00 188 VAL A O 1
ATOM 1444 N N . HIS A 1 189 ? -4.908 -15.488 -1.502 1.00 89.69 189 HIS A N 1
ATOM 1445 C CA . HIS A 1 189 ? -5.715 -16.190 -0.503 1.00 89.69 189 HIS A CA 1
ATOM 1446 C C . HIS A 1 189 ? -4.960 -16.560 0.779 1.00 89.69 189 HIS A C 1
ATOM 1448 O O . HIS A 1 189 ? -5.424 -16.261 1.875 1.00 89.69 189 HIS A O 1
ATOM 1454 N N . LEU A 1 190 ? -3.785 -17.188 0.668 1.00 89.88 190 LEU A N 1
ATOM 1455 C CA . LEU A 1 190 ? -2.958 -17.531 1.826 1.00 89.88 190 LEU A CA 1
ATOM 1456 C C . LEU A 1 190 ? -2.505 -16.269 2.562 1.00 89.88 190 LEU A C 1
ATOM 1458 O O . LEU A 1 190 ? -2.458 -16.267 3.788 1.00 89.88 190 LEU A O 1
ATOM 1462 N N . GLN A 1 191 ? -2.193 -15.192 1.835 1.00 92.50 191 GLN A N 1
ATOM 1463 C CA . GLN A 1 191 ? -1.890 -13.904 2.455 1.00 92.50 191 GLN A CA 1
ATOM 1464 C C . GLN A 1 191 ? -3.101 -13.354 3.225 1.00 92.50 191 GLN A C 1
ATOM 1466 O O . GLN A 1 191 ? -2.950 -12.969 4.383 1.00 92.50 191 GLN A O 1
ATOM 1471 N N . ALA A 1 192 ? -4.298 -13.393 2.633 1.00 95.38 192 ALA A N 1
ATOM 1472 C CA . ALA A 1 192 ? -5.539 -12.982 3.288 1.00 95.38 192 ALA A CA 1
ATOM 1473 C C . ALA A 1 192 ? -5.824 -13.803 4.554 1.00 95.38 192 ALA A C 1
ATOM 1475 O O . ALA A 1 192 ? -6.106 -13.230 5.604 1.00 95.38 192 ALA A O 1
ATOM 1476 N N . MET A 1 193 ? -5.670 -15.130 4.499 1.00 95.50 193 MET A N 1
ATOM 1477 C CA . MET A 1 193 ? -5.833 -16.007 5.665 1.00 95.50 193 MET A CA 1
ATOM 1478 C C . MET A 1 193 ? -4.859 -15.660 6.795 1.00 95.50 193 MET A C 1
ATOM 1480 O O . MET A 1 193 ? -5.241 -15.660 7.964 1.00 95.50 193 MET A O 1
ATOM 1484 N N . GLU A 1 194 ? -3.598 -15.372 6.468 1.00 95.12 194 GLU A N 1
ATOM 1485 C CA . GLU A 1 194 ? -2.586 -15.002 7.461 1.00 95.12 194 GLU A CA 1
ATOM 1486 C C . GLU A 1 194 ? -2.868 -13.625 8.077 1.00 95.12 194 GLU A C 1
ATOM 1488 O O . GLU A 1 194 ? -2.734 -13.476 9.291 1.00 95.12 194 GLU A O 1
ATOM 1493 N N . LEU A 1 195 ? -3.308 -12.647 7.277 1.00 97.50 195 LEU A N 1
ATOM 1494 C CA . LEU A 1 195 ? -3.709 -11.322 7.759 1.00 97.50 195 LEU A CA 1
ATOM 1495 C C . LEU A 1 195 ? -4.942 -11.393 8.662 1.00 97.50 195 LEU A C 1
ATOM 1497 O O . LEU A 1 195 ? -4.918 -10.836 9.755 1.00 97.50 195 LEU A O 1
ATOM 1501 N N . VAL A 1 196 ? -5.989 -12.120 8.260 1.00 97.88 196 VAL A N 1
ATOM 1502 C CA . VAL A 1 196 ? -7.195 -12.308 9.085 1.00 97.88 196 VAL A CA 1
ATOM 1503 C C . VAL A 1 196 ? -6.853 -13.025 10.386 1.00 97.88 196 VAL A C 1
ATOM 1505 O O . VAL A 1 196 ? -7.329 -12.625 11.449 1.00 97.88 196 VAL A O 1
ATOM 1508 N N . ARG A 1 197 ? -5.991 -14.048 10.348 1.00 96.56 197 ARG A N 1
ATOM 1509 C CA . ARG A 1 197 ? -5.528 -14.717 11.571 1.00 96.56 197 ARG A CA 1
ATOM 1510 C C . ARG A 1 197 ? -4.778 -13.751 12.488 1.00 96.56 197 ARG A C 1
ATOM 1512 O O . ARG A 1 197 ? -5.062 -13.718 13.680 1.00 96.56 197 ARG A O 1
ATOM 1519 N N . ALA A 1 198 ? -3.858 -12.959 11.939 1.00 97.12 198 ALA A N 1
ATOM 1520 C CA . ALA A 1 198 ? -3.111 -11.964 12.700 1.00 97.12 198 ALA A CA 1
ATOM 1521 C C . ALA A 1 198 ? -4.030 -10.899 13.316 1.00 97.12 198 ALA A C 1
ATOM 1523 O O . ALA A 1 198 ? -3.889 -10.598 14.498 1.00 97.12 198 ALA A O 1
ATOM 1524 N N . ALA A 1 199 ? -4.999 -10.383 12.556 1.00 98.12 199 ALA A N 1
ATOM 1525 C CA . ALA A 1 199 ? -5.976 -9.400 13.025 1.00 98.12 199 ALA A CA 1
ATOM 1526 C C . ALA A 1 199 ? -6.868 -9.948 14.156 1.00 98.12 199 ALA A C 1
ATOM 1528 O O . ALA A 1 199 ? -7.254 -9.212 15.061 1.00 98.12 199 ALA A O 1
ATOM 1529 N N . ASN A 1 200 ? -7.174 -11.250 14.138 1.00 97.62 200 ASN A N 1
ATOM 1530 C CA . ASN A 1 200 ? -7.965 -11.911 15.181 1.00 97.62 200 ASN A CA 1
ATOM 1531 C C . ASN A 1 200 ? -7.167 -12.281 16.442 1.00 97.62 200 ASN A C 1
ATOM 1533 O O . ASN A 1 200 ? -7.778 -12.638 17.455 1.00 97.62 200 ASN A O 1
ATOM 1537 N N . ALA A 1 201 ? -5.835 -12.195 16.406 1.00 97.00 201 ALA A N 1
ATOM 1538 C CA . ALA A 1 201 ? -4.993 -12.464 17.565 1.00 97.00 201 ALA A CA 1
ATOM 1539 C C . ALA A 1 201 ? -5.279 -11.462 18.695 1.00 97.00 201 ALA A C 1
ATOM 1541 O O . ALA A 1 201 ? -5.532 -10.283 18.443 1.00 97.00 201 ALA A O 1
ATOM 1542 N N . VAL A 1 202 ? -5.258 -11.931 19.946 1.00 95.94 202 VAL A N 1
ATOM 1543 C CA . VAL A 1 202 ? -5.678 -11.147 21.122 1.00 95.94 202 VAL A CA 1
ATOM 1544 C C . VAL A 1 202 ? -4.873 -9.853 21.248 1.00 95.94 202 VAL A C 1
ATOM 1546 O O . VAL A 1 202 ? -5.442 -8.803 21.526 1.00 95.94 202 VAL A O 1
ATOM 1549 N N . GLU A 1 203 ? -3.573 -9.922 20.978 1.00 95.88 203 GLU A N 1
ATOM 1550 C CA . GLU A 1 203 ? -2.629 -8.806 21.030 1.00 95.88 203 GLU A CA 1
ATOM 1551 C C . GLU A 1 203 ? -2.851 -7.729 19.957 1.00 95.88 203 GLU A C 1
ATOM 1553 O O . GLU A 1 203 ? -2.360 -6.615 20.118 1.00 95.88 203 GLU A O 1
ATOM 1558 N N . ASN A 1 204 ? -3.585 -8.037 18.883 1.00 97.12 204 ASN A N 1
ATOM 1559 C CA . ASN A 1 204 ? -3.834 -7.113 17.771 1.00 97.12 204 ASN A CA 1
ATOM 1560 C C . ASN A 1 204 ? -5.261 -6.540 17.778 1.00 97.12 204 ASN A C 1
ATOM 1562 O O . ASN A 1 204 ? -5.609 -5.744 16.904 1.00 97.12 204 ASN A O 1
ATOM 1566 N N . LYS A 1 205 ? -6.099 -6.926 18.751 1.00 96.81 205 LYS A N 1
ATOM 1567 C CA . LYS A 1 205 ? -7.458 -6.395 18.890 1.00 96.81 205 LYS A CA 1
ATOM 1568 C C . LYS A 1 205 ? -7.436 -4.970 19.430 1.00 96.81 205 LYS A C 1
ATOM 1570 O O . LYS A 1 205 ? -6.724 -4.655 20.378 1.00 96.81 205 LYS A O 1
ATOM 1575 N N . ILE A 1 206 ? -8.305 -4.132 18.879 1.00 92.56 206 ILE A N 1
ATOM 1576 C CA . ILE A 1 206 ? -8.521 -2.753 19.314 1.00 92.56 206 ILE A CA 1
ATOM 1577 C C . ILE A 1 206 ? -9.897 -2.693 19.952 1.00 92.56 206 ILE A C 1
ATOM 1579 O O . ILE A 1 206 ? -10.890 -3.042 19.314 1.00 92.56 206 ILE A O 1
ATOM 1583 N N . LEU A 1 207 ? -9.957 -2.292 21.225 1.00 91.25 207 LEU A N 1
ATOM 1584 C CA . LEU A 1 207 ? -11.204 -2.275 22.000 1.00 91.25 207 LEU A CA 1
ATOM 1585 C C . LEU A 1 207 ? -11.946 -3.625 21.914 1.00 91.25 207 LEU A C 1
ATOM 1587 O O . LEU A 1 207 ? -13.146 -3.683 21.661 1.00 91.25 207 LEU A O 1
ATOM 1591 N N . TRP A 1 208 ? -11.194 -4.722 22.066 1.00 94.19 208 TRP A N 1
ATOM 1592 C CA . TRP A 1 208 ? -11.682 -6.108 21.991 1.00 94.19 208 TRP A CA 1
ATOM 1593 C C . TRP A 1 208 ? -12.233 -6.562 20.631 1.00 94.19 208 TRP A C 1
ATOM 1595 O O . TRP A 1 208 ? -12.700 -7.697 20.510 1.00 94.19 208 TRP A O 1
ATOM 1605 N N . LYS A 1 209 ? -12.108 -5.737 19.587 1.00 95.81 209 LYS A N 1
ATOM 1606 C CA . LYS A 1 209 ? -12.518 -6.053 18.217 1.00 95.81 209 LYS A CA 1
ATOM 1607 C C . LYS A 1 209 ? -11.299 -6.250 17.313 1.00 95.81 209 LYS A C 1
ATOM 1609 O O . LYS A 1 209 ? -10.316 -5.519 17.409 1.00 95.81 209 LYS A O 1
ATOM 1614 N N . ALA A 1 210 ? -11.362 -7.245 16.432 1.00 97.44 210 ALA A N 1
ATOM 1615 C CA . ALA A 1 210 ? -10.348 -7.432 15.399 1.00 97.44 210 ALA A CA 1
ATOM 1616 C C . ALA A 1 210 ? -10.425 -6.294 14.360 1.00 97.44 210 ALA A C 1
ATOM 1618 O O . ALA A 1 210 ? -11.537 -5.894 13.989 1.00 97.44 210 ALA A O 1
ATOM 1619 N N . PRO A 1 211 ? -9.286 -5.786 13.861 1.00 98.00 211 PRO A N 1
ATOM 1620 C CA . PRO A 1 211 ? -9.263 -4.912 12.696 1.00 98.00 211 PRO A CA 1
ATOM 1621 C C . PRO A 1 211 ? -9.933 -5.569 11.483 1.00 98.00 211 PRO A C 1
ATOM 1623 O O . PRO A 1 211 ? -9.822 -6.777 11.269 1.00 98.00 211 PRO A O 1
ATOM 1626 N N . THR A 1 212 ? -10.618 -4.770 10.668 1.00 98.12 212 THR A N 1
ATOM 1627 C CA . THR A 1 212 ? -11.153 -5.226 9.380 1.00 98.12 212 THR A CA 1
ATOM 1628 C C . THR A 1 212 ? -10.014 -5.305 8.378 1.00 98.12 212 THR A C 1
ATOM 1630 O O . THR A 1 212 ? -9.334 -4.307 8.136 1.00 98.12 212 THR A O 1
ATOM 1633 N N . VAL A 1 213 ? -9.809 -6.482 7.792 1.00 98.44 213 VAL A N 1
ATOM 1634 C CA . VAL A 1 213 ? -8.817 -6.677 6.733 1.00 98.44 213 VAL A CA 1
ATOM 1635 C C . VAL A 1 213 ? -9.454 -6.328 5.390 1.00 98.44 213 VAL A C 1
ATOM 1637 O O . VAL A 1 213 ? -10.512 -6.855 5.046 1.00 98.44 213 VAL A O 1
ATOM 1640 N N . VAL A 1 214 ? -8.807 -5.446 4.636 1.00 98.25 214 VAL A N 1
ATOM 1641 C CA . VAL A 1 214 ? -9.266 -4.936 3.343 1.00 98.25 214 VAL A CA 1
ATOM 1642 C C . VAL A 1 214 ? -8.200 -5.242 2.296 1.00 98.25 214 VAL A C 1
ATOM 1644 O O . VAL A 1 214 ? -7.040 -4.899 2.482 1.00 98.25 214 VAL A O 1
ATOM 1647 N N . PHE A 1 215 ? -8.582 -5.866 1.189 1.00 97.44 215 PHE A N 1
ATOM 1648 C CA . PHE A 1 215 ? -7.741 -6.004 0.005 1.00 97.44 215 PHE A CA 1
ATOM 1649 C C . PHE A 1 215 ? -8.185 -4.972 -1.020 1.00 97.44 215 PHE A C 1
ATOM 1651 O O . PHE A 1 215 ? -9.293 -5.059 -1.552 1.00 97.44 215 PHE A O 1
ATOM 1658 N N . ARG A 1 216 ? -7.321 -3.992 -1.280 1.00 96.94 216 ARG A N 1
ATOM 1659 C CA . ARG A 1 216 ? -7.560 -2.938 -2.257 1.00 96.94 216 ARG A CA 1
ATOM 1660 C C . ARG A 1 216 ? -6.770 -3.219 -3.525 1.00 96.94 216 ARG A C 1
ATOM 1662 O O . ARG A 1 216 ? -5.544 -3.162 -3.529 1.00 96.94 216 ARG A O 1
ATOM 1669 N N . PHE A 1 217 ? -7.486 -3.478 -4.602 1.00 95.12 217 PHE A N 1
ATOM 1670 C CA . PHE A 1 217 ? -6.949 -3.625 -5.938 1.00 95.12 217 PHE A CA 1
ATOM 1671 C C . PHE A 1 217 ? -7.071 -2.291 -6.674 1.00 95.12 217 PHE A C 1
ATOM 1673 O O . PHE A 1 217 ? -8.119 -1.656 -6.635 1.00 95.12 217 PHE A O 1
ATOM 1680 N N . ILE A 1 218 ? -5.983 -1.838 -7.290 1.00 93.62 218 ILE A N 1
ATOM 1681 C CA . ILE A 1 218 ? -5.915 -0.554 -7.997 1.00 93.62 218 ILE A CA 1
ATOM 1682 C C . ILE A 1 218 ? -5.570 -0.814 -9.462 1.00 93.62 218 ILE A C 1
ATOM 1684 O O . ILE A 1 218 ? -4.706 -1.651 -9.742 1.00 93.62 218 ILE A O 1
ATOM 1688 N N . ASN A 1 219 ? -6.211 -0.063 -10.364 1.00 90.69 219 ASN A N 1
ATOM 1689 C CA . ASN A 1 219 ? -6.041 -0.117 -11.822 1.00 90.69 219 ASN A CA 1
ATOM 1690 C C . ASN A 1 219 ? -6.566 -1.409 -12.465 1.00 90.69 219 ASN A C 1
ATOM 1692 O O . ASN A 1 219 ? -6.011 -1.904 -13.445 1.00 90.69 219 ASN A O 1
ATOM 1696 N N . GLY A 1 220 ? -7.641 -1.970 -11.923 1.00 87.69 220 GLY A N 1
ATOM 1697 C CA . GLY A 1 220 ? -8.355 -3.042 -12.591 1.00 87.69 220 GLY A CA 1
ATOM 1698 C C . GLY A 1 220 ? -9.540 -3.570 -11.800 1.00 87.69 220 GLY A C 1
ATOM 1699 O O . GLY A 1 220 ? -9.778 -3.216 -10.645 1.00 87.69 220 GLY A O 1
ATOM 1700 N N . LYS A 1 221 ? -10.267 -4.479 -12.447 1.00 90.12 221 LYS A N 1
ATOM 1701 C CA . LYS A 1 221 ? -11.302 -5.291 -11.809 1.00 90.12 221 LYS A CA 1
ATOM 1702 C C . LYS A 1 221 ? -10.739 -6.658 -11.465 1.00 90.12 221 LYS A C 1
ATOM 1704 O O . LYS A 1 221 ? -9.958 -7.224 -12.230 1.00 90.12 221 LYS A O 1
ATOM 1709 N N . VAL A 1 222 ? -11.157 -7.178 -10.324 1.00 88.12 222 VAL A N 1
ATOM 1710 C CA . VAL A 1 222 ? -10.815 -8.519 -9.866 1.00 88.12 222 VAL A CA 1
ATOM 1711 C C . VAL A 1 222 ? -11.888 -9.492 -10.334 1.00 88.12 222 VAL A C 1
ATOM 1713 O O . VAL A 1 222 ? -13.083 -9.197 -10.275 1.00 88.12 222 VAL A O 1
ATOM 1716 N N . ASP A 1 223 ? -11.469 -10.676 -10.776 1.00 88.12 223 ASP A N 1
ATOM 1717 C CA . ASP A 1 223 ? -12.399 -11.736 -11.159 1.00 88.12 223 ASP A CA 1
ATOM 1718 C C . ASP A 1 223 ? -13.346 -12.077 -9.997 1.00 88.12 223 ASP A C 1
ATOM 1720 O O . ASP A 1 223 ? -12.927 -12.219 -8.846 1.00 88.12 223 ASP A O 1
ATOM 1724 N N . GLN A 1 224 ? -14.634 -12.270 -10.296 1.00 89.12 224 GLN A N 1
ATOM 1725 C CA . GLN A 1 224 ? -15.656 -12.523 -9.275 1.00 89.12 224 GLN A CA 1
ATOM 1726 C C . GLN A 1 224 ? -15.328 -13.744 -8.400 1.00 89.12 224 GLN A C 1
ATOM 1728 O O . GLN A 1 224 ? -15.557 -13.716 -7.192 1.00 89.12 224 GLN A O 1
ATOM 1733 N N . GLU A 1 225 ? -14.753 -14.794 -8.990 1.00 88.31 225 GLU A N 1
ATOM 1734 C CA . GLU A 1 225 ? -14.299 -15.979 -8.257 1.00 88.31 225 GLU A CA 1
ATOM 1735 C C . GLU A 1 225 ? -13.211 -15.625 -7.231 1.00 88.31 225 GLU A C 1
ATOM 1737 O O . GLU A 1 225 ? -13.229 -16.121 -6.101 1.00 88.31 225 GLU A O 1
ATOM 1742 N N . VAL A 1 226 ? -12.279 -14.735 -7.595 1.00 87.69 226 VAL A N 1
ATOM 1743 C CA . VAL A 1 226 ? -11.217 -14.290 -6.690 1.00 87.69 226 VAL A CA 1
ATOM 1744 C C . VAL A 1 226 ? -11.814 -13.497 -5.533 1.00 87.69 226 VAL A C 1
ATOM 1746 O O . VAL A 1 226 ? -11.509 -13.775 -4.371 1.00 87.69 226 VAL A O 1
ATOM 1749 N N . THR A 1 227 ? -12.715 -12.565 -5.842 1.00 91.44 227 THR A N 1
ATOM 1750 C CA . THR A 1 227 ? -13.437 -11.760 -4.852 1.00 91.44 227 THR A CA 1
ATOM 1751 C C . THR A 1 227 ? -14.200 -12.639 -3.863 1.00 91.44 227 THR A C 1
ATOM 1753 O O . THR A 1 227 ? -14.037 -12.473 -2.655 1.00 91.44 227 THR A O 1
ATOM 1756 N N . GLN A 1 228 ? -14.952 -13.634 -4.343 1.00 92.06 228 GLN A N 1
ATOM 1757 C CA . GLN A 1 228 ? -15.695 -14.569 -3.491 1.00 92.06 228 GLN A CA 1
ATOM 1758 C C . GLN A 1 228 ? -14.773 -15.393 -2.583 1.00 92.06 228 GLN A C 1
ATOM 1760 O O . GLN A 1 228 ? -15.042 -15.517 -1.388 1.00 92.06 228 GLN A O 1
ATOM 1765 N N . LYS A 1 229 ? -13.658 -15.913 -3.116 1.00 91.31 229 LYS A N 1
ATOM 1766 C CA . LYS A 1 229 ? -12.663 -16.673 -2.336 1.00 91.31 229 LYS A CA 1
ATOM 1767 C C . LYS A 1 229 ? -11.976 -15.839 -1.258 1.00 91.31 229 LYS A C 1
ATOM 1769 O O . LYS A 1 229 ? -11.559 -16.379 -0.236 1.00 91.31 229 LYS A O 1
ATOM 1774 N N . LEU A 1 230 ? -11.794 -14.541 -1.485 1.00 94.06 230 LEU A N 1
ATOM 1775 C CA . LEU A 1 230 ? -11.251 -13.633 -0.477 1.00 94.06 230 LEU A CA 1
ATOM 1776 C C . LEU A 1 230 ? -12.316 -13.300 0.573 1.00 94.06 230 LEU A C 1
ATOM 1778 O O . LEU A 1 230 ? -12.076 -13.469 1.768 1.00 94.06 230 LEU A O 1
ATOM 1782 N N . GLN A 1 231 ? -13.523 -12.940 0.144 1.00 95.81 231 GLN A N 1
ATOM 1783 C CA . GLN A 1 231 ? -14.642 -12.657 1.044 1.00 95.81 231 GLN A CA 1
ATOM 1784 C C . GLN A 1 231 ? -14.986 -13.846 1.950 1.00 95.81 231 GLN A C 1
ATOM 1786 O O . GLN A 1 231 ? -15.280 -13.641 3.126 1.00 95.81 231 GLN A O 1
ATOM 1791 N N . SER A 1 232 ? -14.858 -15.090 1.471 1.00 96.00 232 SER A N 1
ATOM 1792 C CA . SER A 1 232 ? -15.079 -16.286 2.298 1.00 96.00 232 SER A CA 1
ATOM 1793 C C . SER A 1 232 ? -14.075 -16.447 3.448 1.00 96.00 232 SER A C 1
ATOM 1795 O O . SER A 1 232 ? -14.338 -17.197 4.382 1.00 96.00 232 SER A O 1
ATOM 1797 N N . VAL A 1 233 ? -12.925 -15.762 3.397 1.00 96.94 233 VAL A N 1
ATOM 1798 C CA . VAL A 1 233 ? -11.933 -15.709 4.491 1.00 96.94 233 VAL A CA 1
ATOM 1799 C C . VAL A 1 233 ? -12.262 -14.597 5.498 1.00 96.94 233 VAL A C 1
ATOM 1801 O O . VAL A 1 233 ? -11.684 -14.558 6.580 1.00 96.94 233 VAL A O 1
ATOM 1804 N N . GLY A 1 234 ? -13.204 -13.707 5.176 1.00 97.25 234 GLY A N 1
ATOM 1805 C CA . GLY A 1 234 ? -13.588 -12.575 6.019 1.00 97.25 234 GLY A CA 1
ATOM 1806 C C . GLY A 1 234 ? -12.833 -11.280 5.715 1.00 97.25 234 GLY A C 1
ATOM 1807 O O . GLY A 1 234 ? -12.735 -10.430 6.598 1.00 97.25 234 GLY A O 1
ATOM 1808 N N . VAL A 1 235 ? -12.292 -11.115 4.499 1.00 97.25 235 VAL A N 1
ATOM 1809 C CA . VAL A 1 235 ? -11.742 -9.823 4.050 1.00 97.25 235 VAL A CA 1
ATOM 1810 C C . VAL A 1 235 ? -12.764 -9.028 3.239 1.00 97.25 235 VAL A C 1
ATOM 1812 O O . VAL A 1 235 ? -13.590 -9.594 2.522 1.00 97.25 235 VAL A O 1
ATOM 1815 N N . VAL A 1 236 ? -12.672 -7.703 3.309 1.00 97.25 236 VAL A N 1
ATOM 1816 C CA . VAL A 1 236 ? -13.358 -6.795 2.381 1.00 97.25 236 VAL A CA 1
ATOM 1817 C C . VAL A 1 236 ? -12.504 -6.663 1.123 1.00 97.25 236 VAL A C 1
ATOM 1819 O O . VAL A 1 236 ? -11.294 -6.484 1.222 1.00 97.25 236 VAL A O 1
ATOM 1822 N N . VAL A 1 237 ? -13.111 -6.746 -0.058 1.00 96.00 237 VAL A N 1
ATOM 1823 C CA . VAL A 1 237 ? -12.419 -6.565 -1.343 1.00 96.00 237 VAL A CA 1
ATOM 1824 C C . VAL A 1 237 ? -12.911 -5.276 -1.981 1.00 96.00 237 VAL A C 1
ATOM 1826 O O . VAL A 1 237 ? -14.119 -5.064 -2.073 1.00 96.00 237 VAL A O 1
ATOM 1829 N N . VAL A 1 238 ? -11.979 -4.430 -2.409 1.00 96.62 238 VAL A N 1
ATOM 1830 C CA . VAL A 1 238 ? -12.252 -3.177 -3.118 1.00 96.62 238 VAL A CA 1
ATOM 1831 C C . VAL A 1 238 ? -11.436 -3.168 -4.399 1.00 96.62 238 VAL A C 1
ATOM 1833 O O . VAL A 1 238 ? -10.232 -3.395 -4.345 1.00 96.62 238 VAL A O 1
ATOM 1836 N N . ASP A 1 239 ? -12.072 -2.903 -5.531 1.00 94.50 239 ASP A N 1
ATOM 1837 C CA . ASP A 1 239 ? -11.441 -2.786 -6.846 1.00 94.50 239 ASP A CA 1
ATOM 1838 C C . ASP A 1 239 ? -12.117 -1.670 -7.666 1.00 94.50 239 ASP A C 1
ATOM 1840 O O . ASP A 1 239 ? -12.978 -0.952 -7.150 1.00 94.50 239 ASP A O 1
ATOM 1844 N N . ASP A 1 240 ? -11.782 -1.539 -8.951 1.00 90.94 240 ASP A N 1
ATOM 1845 C CA . ASP A 1 240 ? -12.352 -0.498 -9.820 1.00 90.94 240 ASP A CA 1
ATOM 1846 C C . ASP A 1 240 ? -13.853 -0.698 -10.137 1.00 90.94 240 ASP A C 1
ATOM 1848 O O . ASP A 1 240 ? -14.467 0.133 -10.808 1.00 90.94 240 ASP A O 1
ATOM 1852 N N . SER A 1 241 ? -14.483 -1.798 -9.700 1.00 89.88 241 SER A N 1
ATOM 1853 C CA . SER A 1 241 ? -15.945 -1.946 -9.765 1.00 89.88 24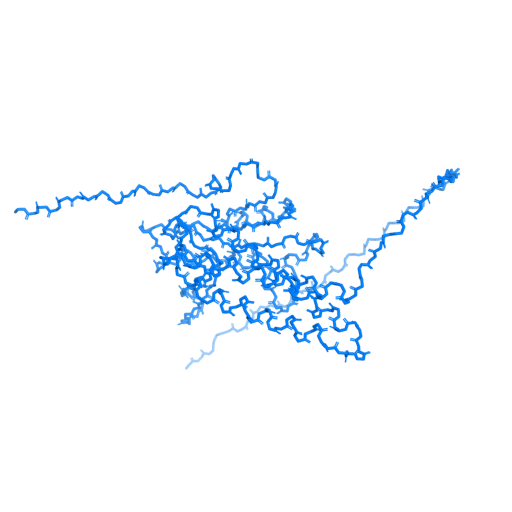1 SER A CA 1
ATOM 1854 C C . SER A 1 241 ? -16.664 -1.202 -8.636 1.00 89.88 241 SER A C 1
ATOM 1856 O O . SER A 1 241 ? -17.872 -0.968 -8.725 1.00 89.88 241 SER A O 1
ATOM 1858 N N . PHE A 1 242 ? -15.935 -0.797 -7.593 1.00 89.38 242 PHE A N 1
ATOM 1859 C CA . PHE A 1 242 ? -16.477 -0.056 -6.466 1.00 89.38 242 PHE A CA 1
ATOM 1860 C C . PHE A 1 242 ? -16.713 1.411 -6.852 1.00 89.38 242 PHE A C 1
ATOM 1862 O O . PHE A 1 242 ? -15.781 2.190 -7.024 1.00 89.38 242 PHE A O 1
ATOM 1869 N N . THR A 1 243 ? -17.980 1.803 -6.996 1.00 88.56 243 THR A N 1
ATOM 1870 C CA . THR A 1 243 ? -18.354 3.141 -7.492 1.00 88.56 243 THR A CA 1
ATOM 1871 C C . THR A 1 243 ? -18.399 4.219 -6.410 1.00 88.56 243 THR A C 1
ATOM 1873 O O . THR A 1 243 ? -18.552 5.396 -6.726 1.00 88.56 243 THR A O 1
ATOM 1876 N N . GLN A 1 244 ? -18.345 3.832 -5.135 1.00 91.44 244 GLN A N 1
ATOM 1877 C CA . GLN A 1 244 ? -18.361 4.769 -4.013 1.00 91.44 244 GLN A CA 1
ATOM 1878 C C . GLN A 1 244 ? -16.934 5.215 -3.653 1.00 91.44 244 GLN A C 1
ATOM 1880 O O . GLN A 1 244 ? -15.971 4.514 -3.965 1.00 91.44 244 GLN A O 1
ATOM 1885 N N . PRO A 1 245 ? -16.763 6.353 -2.957 1.00 90.69 245 PRO A N 1
ATOM 1886 C CA . PRO A 1 245 ? -15.467 6.735 -2.407 1.00 90.69 245 PRO A CA 1
ATOM 1887 C C . PRO A 1 245 ? -14.868 5.616 -1.545 1.00 90.69 245 PRO A C 1
ATOM 1889 O O . PRO A 1 245 ? -15.575 5.023 -0.731 1.00 90.69 245 PRO A O 1
ATOM 1892 N N . PHE A 1 246 ? -13.559 5.367 -1.667 1.00 91.19 246 PHE A N 1
ATOM 1893 C CA . PHE A 1 246 ? -12.861 4.285 -0.952 1.00 91.19 246 PHE A CA 1
ATOM 1894 C C . PHE A 1 246 ? -13.130 4.277 0.563 1.00 91.19 246 PHE A C 1
ATOM 1896 O O . PHE A 1 246 ? -13.280 3.214 1.162 1.00 91.19 246 PHE A O 1
ATOM 1903 N N . CYS A 1 247 ? -13.270 5.451 1.184 1.00 90.00 247 CYS A N 1
ATOM 1904 C CA . CYS A 1 247 ? -13.575 5.571 2.609 1.00 90.00 247 CYS A CA 1
ATOM 1905 C C . CYS A 1 247 ? -14.899 4.903 3.025 1.00 90.00 247 CYS A C 1
ATOM 1907 O O . CYS A 1 247 ? -15.023 4.504 4.179 1.00 90.00 247 CYS A O 1
ATOM 1909 N N . GLN A 1 248 ? -15.858 4.731 2.108 1.00 92.31 248 GLN A N 1
ATOM 1910 C CA . GLN A 1 248 ? -17.125 4.043 2.377 1.00 92.31 248 GLN A CA 1
ATOM 1911 C C . GLN A 1 248 ? -16.999 2.514 2.375 1.00 92.31 248 GLN A C 1
ATOM 1913 O O . GLN A 1 248 ? -17.883 1.835 2.887 1.00 92.31 248 GLN A O 1
ATOM 1918 N N . ALA A 1 249 ? -15.918 1.961 1.815 1.00 91.75 249 ALA A N 1
ATOM 1919 C CA . ALA A 1 249 ? -15.630 0.529 1.901 1.00 91.75 249 ALA A CA 1
ATOM 1920 C C . ALA A 1 249 ? -15.006 0.128 3.248 1.00 91.75 249 ALA A C 1
ATOM 1922 O O . ALA A 1 249 ? -14.923 -1.057 3.573 1.00 91.75 249 ALA A O 1
ATOM 1923 N N . LEU A 1 250 ? -14.521 1.105 4.018 1.00 93.50 250 LEU A N 1
ATOM 1924 C CA . LEU A 1 250 ? -13.885 0.873 5.307 1.00 93.50 250 LEU A CA 1
ATOM 1925 C C . LEU A 1 250 ? -14.940 0.690 6.410 1.00 93.50 250 LEU A C 1
ATOM 1927 O O . LEU A 1 250 ? -16.056 1.202 6.289 1.00 93.50 250 LEU A O 1
ATOM 1931 N N . PRO A 1 251 ? -14.616 -0.028 7.503 1.00 91.19 251 PRO A N 1
ATOM 1932 C CA . PRO A 1 251 ? -15.532 -0.140 8.632 1.00 91.19 251 PRO A CA 1
ATOM 1933 C C . PRO A 1 251 ? -15.896 1.249 9.184 1.00 91.19 251 PRO A C 1
ATOM 1935 O O . PRO A 1 251 ? -15.069 2.163 9.138 1.00 91.19 251 PRO A O 1
ATOM 1938 N N . PRO A 1 252 ? -17.102 1.421 9.755 1.00 90.25 252 PRO A N 1
ATOM 1939 C CA . PRO A 1 252 ? -17.469 2.678 10.390 1.00 90.25 252 PRO A CA 1
ATOM 1940 C C . PRO A 1 252 ? -16.487 2.993 11.520 1.00 90.25 252 PRO A C 1
ATOM 1942 O O . PRO A 1 252 ? -16.133 2.114 12.312 1.00 90.25 252 PRO A O 1
ATOM 1945 N N . GLN A 1 253 ? -16.056 4.252 11.596 1.00 86.50 253 GLN A N 1
ATOM 1946 C CA . GLN A 1 253 ? -15.166 4.710 12.653 1.00 86.50 253 GLN A CA 1
ATOM 1947 C C . GLN A 1 253 ? -15.862 4.550 14.009 1.00 86.50 253 GLN A C 1
ATOM 1949 O O . GLN A 1 253 ? -16.971 5.051 14.204 1.00 86.50 253 GLN A O 1
ATOM 1954 N N . LEU A 1 254 ? -15.219 3.852 14.951 1.00 82.94 254 LEU A N 1
ATOM 1955 C CA . LEU A 1 254 ? -15.696 3.830 16.334 1.00 82.94 254 LEU A CA 1
ATOM 1956 C C . LEU A 1 254 ? -15.796 5.262 16.890 1.00 82.94 254 LEU A C 1
ATOM 1958 O O . LEU A 1 254 ? -14.923 6.087 16.596 1.00 82.94 254 LEU A O 1
ATOM 1962 N N . PRO A 1 255 ? -16.832 5.563 17.694 1.00 81.06 255 PRO A N 1
ATOM 1963 C CA . PRO A 1 255 ? -16.944 6.865 18.332 1.00 81.06 255 PRO A CA 1
ATOM 1964 C C . PRO A 1 255 ? -15.700 7.131 19.192 1.00 81.06 255 PRO A C 1
ATOM 1966 O O . PRO A 1 255 ? -15.104 6.181 19.717 1.00 81.06 255 PRO A O 1
ATOM 1969 N N . PRO A 1 256 ? -15.294 8.403 19.351 1.00 78.88 256 PRO A N 1
ATOM 1970 C CA . PRO A 1 256 ? -14.213 8.737 20.264 1.00 78.88 256 PRO A CA 1
ATOM 1971 C C . PRO A 1 256 ? -14.545 8.194 21.662 1.00 78.88 256 PRO A C 1
ATOM 1973 O O . PRO A 1 256 ? -15.721 8.189 22.045 1.00 78.88 256 PRO A O 1
ATOM 1976 N N . PRO A 1 257 ? -13.545 7.712 22.423 1.00 77.31 257 PRO A N 1
ATOM 1977 C CA . PRO A 1 257 ? -13.781 7.256 23.783 1.00 77.31 257 PRO A CA 1
ATOM 1978 C C . PRO A 1 257 ? -14.459 8.381 24.563 1.00 77.31 257 PRO A C 1
ATOM 1980 O O . PRO A 1 257 ? -13.952 9.501 24.623 1.00 77.31 257 PRO A O 1
ATOM 1983 N N . ILE A 1 258 ? -15.632 8.087 25.127 1.00 81.38 258 ILE A N 1
ATOM 1984 C CA . ILE A 1 258 ? -16.322 9.025 26.006 1.00 81.38 258 ILE A CA 1
ATOM 1985 C C . ILE A 1 258 ? -15.410 9.197 27.216 1.00 81.38 258 ILE A C 1
ATOM 1987 O O . ILE A 1 258 ? -15.141 8.226 27.927 1.00 81.38 258 ILE A O 1
ATOM 1991 N N . SER A 1 259 ? -14.906 10.413 27.433 1.00 73.06 259 SER A N 1
ATOM 1992 C CA . SER A 1 259 ? -14.223 10.760 28.672 1.00 73.06 259 SER A CA 1
ATOM 1993 C C . SER A 1 259 ? -15.255 10.698 29.791 1.00 73.06 259 SER A C 1
ATOM 1995 O O . SER A 1 259 ? -15.963 11.666 30.067 1.00 73.06 259 SER A O 1
ATOM 1997 N N . VAL A 1 260 ? -15.401 9.526 30.397 1.00 73.19 260 VAL A N 1
ATOM 1998 C CA . VAL A 1 260 ? -16.093 9.417 31.670 1.00 73.19 260 VAL A CA 1
ATOM 1999 C C . VAL A 1 260 ? -15.172 10.057 32.699 1.00 73.19 260 VAL A C 1
ATOM 2001 O O . VAL A 1 260 ? -14.078 9.553 32.948 1.00 73.19 260 VAL A O 1
ATOM 2004 N N . ASN A 1 261 ? -15.583 11.203 33.250 1.00 73.44 261 ASN A N 1
ATOM 2005 C CA . ASN A 1 261 ? -14.988 11.706 34.482 1.00 73.44 261 ASN A CA 1
ATOM 2006 C C . ASN A 1 261 ? -15.275 10.649 35.545 1.00 73.44 261 ASN A C 1
ATOM 2008 O O . ASN A 1 261 ? -16.357 10.610 36.128 1.00 73.44 261 ASN A O 1
ATOM 2012 N N . LEU A 1 262 ? -14.321 9.743 35.739 1.00 72.19 262 LEU A N 1
ATOM 2013 C CA . LEU A 1 262 ? -14.282 8.847 36.882 1.00 72.19 262 LEU A CA 1
ATOM 2014 C C . LEU A 1 262 ? -13.818 9.668 38.090 1.00 72.19 262 LEU A C 1
ATOM 2016 O O . LEU A 1 262 ? -12.787 9.370 38.687 1.00 72.19 262 LEU A O 1
ATOM 2020 N N . ASP A 1 263 ? -14.570 10.717 38.428 1.00 70.88 263 ASP A N 1
ATOM 2021 C CA . ASP A 1 263 ? -14.513 11.307 39.760 1.00 70.88 263 ASP A CA 1
ATOM 2022 C C . ASP A 1 263 ? -15.167 10.288 40.695 1.00 70.88 263 ASP A C 1
ATOM 2024 O O . ASP A 1 263 ? -16.369 10.305 40.956 1.00 70.88 263 ASP A O 1
ATOM 2028 N N . ILE A 1 264 ? -14.367 9.307 41.109 1.00 61.44 264 ILE A N 1
ATOM 2029 C CA . ILE A 1 264 ? -14.719 8.378 42.173 1.00 61.44 264 ILE A CA 1
ATOM 2030 C C . ILE A 1 264 ? -14.481 9.149 43.474 1.00 61.44 264 ILE A C 1
ATOM 2032 O O . ILE A 1 264 ? -13.337 9.299 43.902 1.00 61.44 264 ILE A O 1
ATOM 2036 N N . THR A 1 265 ? -15.556 9.697 44.041 1.00 66.06 265 THR A N 1
ATOM 2037 C CA . THR A 1 265 ? -15.593 10.258 45.403 1.00 66.06 265 THR A CA 1
ATOM 2038 C C . THR A 1 265 ? -15.572 9.168 46.458 1.00 66.06 265 THR A C 1
ATOM 2040 O O . THR A 1 265 ? -16.307 8.173 46.253 1.00 66.06 265 THR A O 1
#

Organism: NCBI:txid36881

=== Feature glossary ===
Key to the feature types in this record:

pLDDT. pLDDT is the predicted lDDT-Cα score: AlphaFold's confidence that the local environment of each residue (all inter-atomic distances within 15 Å) is correctly placed. It is a per-residue number between 0 and 100, with higher meaning more reliable.

Radius of gyration, Cα contacts, bounding box. The geometric summary reports three shape descriptors. Rg (radius of gyration) measures how spread out the Cα atoms are about their centre of mass; compact globular proteins have small Rg, elongated or unfolded ones large. Cα contacts (<8 Å, |i−j|>4) count long-range residue pairs in spatial proximity — high for tightly packed folds, near zero for rods or random coil. The bounding-box extents give the protein's footprint along x, y, z in Å.

Backbone torsions (φ/ψ). Backbone dihedral angles. Every residue except chain termini has a φ (preceding-C → N → Cα → C) and a ψ (N → Cα → C → next-N). They are reported in degrees following the IUPAC sign convention. Secondary structure is essentially a statement about which (φ, ψ) basin each residue occupies.

Contact-map, Ramachandran, and PAE plots. Plot images: a contact map (which residues are close in 3D, as an N×N binary image), a Ramachandran scatter (backbone torsion angles, revealing secondary-structure composition at a glance), and — for AlphaFold structures — a PAE heatmap (pairwise prediction confidence).

Predicted aligned error. Predicted Aligned Error (PAE) is an AlphaFold confidence matrix: entry (i, j) is the expected error in the position of residue j, in ångströms, when the prediction is superimposed on the true structure at residue i. Low PAE within a block of residues means that block is internally rigid and well-predicted; high PAE between two blocks means their relative placement is uncertain even if each block individually is confident.

Secondary structure (3-state, P-SEA). Three-state secondary structure (P-SEA) collapses the eight DSSP classes into helix (a), strand (b), and coil (c). P-SEA assigns these from Cα geometry alone — distances and angles — without requiring backbone oxygens, so it works on any Cα trace.

Solvent-accessible surface area. Solvent-accessible surface area (SASA) is the area in Å² traced out by the centre of a 1.4 Å probe sphere (a water molecule) rolled over the protein's van der Waals surface (Shrake–Rupley / Lee–Richards construction). Buried residues have near-zero SASA; fully exposed residues can exceed 200 Å². The total SASA scales roughly with the number of surface residues.

Foldseek 3Di. The Foldseek 3Di string encodes local tertiary geometry as a 20-letter alphabet — one character per residue — derived from the relative positions of nearby Cα atoms. Unlike the amino-acid sequence, 3Di is a direct function of the 3D structure, so two proteins with the same fold have similar 3Di strings even at low sequence identity.

B-factor. For experimental (PDB) structures, the B-factor (temperature factor) quantifies the positional spread of each atom in the crystal — a combination of thermal vibration and static disorder — in units of Å². High B-factors mark flexible loops or poorly resolved regions; low B-factors mark the rigid, well-ordered core.

mmCIF coordinates. The mmCIF block holds the 3D Cartesian coordinates of each backbone atom (N, Cα, C, O) in ångströms. mmCIF is the PDB's canonical archive format — a tagged-loop text representation of the atomic model.

InterPro / GO / CATH / organism. Functional annotations link the protein to curated databases. InterPro entries identify conserved domains and families by matching the sequence against member-database signatures (Pfam, PROSITE, CDD, …). Gene Ontology (GO) terms describe molecular function, biological process, and cellular component in a controlled vocabulary. CATH places the structure in a hierarchical fold classification (Class/Architecture/Topology/Homologous-superfamily). The organism is the source species.

Rendered structure images. Structure images are PyMOL renders from six orthogonal camera directions. Cartoon representation draws helices as coils and strands as arrows; sticks shows the backbone as bonds; surface shows the solvent-excluded envelope. Rainbow coloring maps sequence position to hue (blue→red, N→C); chain coloring assigns a distinct color per polypeptide.

Sequence. This is the polypeptide sequence — one letter per residue, N-terminus first. Length ranges from a few dozen residues for small domains to over a thousand for large multi-domain proteins.

Secondary structure (8-state, DSSP). The SS8 string is DSSP's per-residue secondary-structure call. α-helix (H) means an i→i+4 H-bond ladder; β-strand (E) means the residue participates in a β-sheet; 3₁₀ (G) and π (I) are tighter and wider helices; T/S are turns/bends; '-' is loop.

Nearest PDB structures. Structural nearest neighbors (via Foldseek easy-search vs the PDB). Reported per hit: target PDB id, E-value, and alignment TM-score. A TM-score above ~0.5 is the conventional threshold for 'same fold'.